Protein AF-X8DJY2-F1 (afdb_monomer)

Organism: NCBI:txid1299334

Nearest PDB structures (foldseek):
  5isw-assembly1_A  TM=7.739E-01  e=2.646E-05  Brevibacillus brevis
  9bff-assembly1_A  TM=7.998E-01  e=5.364E-05  Brevibacillus parabrevis
  5ja2-assembly1_A  TM=6.682E-01  e=1.633E-02  Escherichia coli K-12

Solvent-accessible surface area (backbone atoms only — not comparable to full-atom values): 13290 Å² total; per-residue (Å²): 106,76,49,75,46,78,41,77,92,79,72,42,80,49,77,49,64,43,64,82,68,33,38,80,70,36,50,57,51,53,53,50,52,50,50,52,40,48,53,28,48,77,68,77,40,81,72,79,77,81,84,78,44,58,50,56,70,59,49,54,55,50,50,60,56,51,62,69,34,69,76,55,53,63,47,51,61,60,52,50,58,51,68,68,45,50,72,62,62,82,83,86,47,81,92,62,72,37,82,88,69,58,84,86,88,86,86,80,74,55,76,66,59,47,48,37,47,75,44,59,52,20,60,77,67,78,48,49,52,66,54,56,52,48,50,54,48,50,54,48,43,52,67,72,31,85,72,52,60,85,89,66,99,64,81,62,56,30,50,44,80,42,80,42,72,76,71,96,65,70,61,90,76,94,52,82,66,82,38,80,53,53,43,64,70,50,74,45,80,42,74,45,67,62,79,81,80,76,75,77,79,81,70,80,85,82,91,87,132

Structure (mmCIF, N/CA/C/O backbone):
data_AF-X8DJY2-F1
#
_entry.id   AF-X8DJY2-F1
#
loop_
_atom_site.group_PDB
_atom_site.id
_atom_site.type_symbol
_atom_site.label_atom_id
_atom_site.label_alt_id
_atom_site.label_comp_id
_atom_site.label_asym_id
_atom_site.label_entity_id
_atom_site.label_seq_id
_atom_site.pdbx_PDB_ins_code
_atom_site.Cartn_x
_atom_site.Cartn_y
_atom_site.Cartn_z
_atom_site.occupancy
_atom_site.B_iso_or_equiv
_atom_site.auth_seq_id
_atom_site.auth_comp_id
_atom_site.auth_asym_id
_atom_site.auth_atom_id
_atom_site.pdbx_PDB_model_num
ATOM 1 N N . MET A 1 1 ? 3.997 -0.436 16.451 1.00 80.31 1 MET A N 1
ATOM 2 C CA . MET A 1 1 ? 3.577 0.508 17.507 1.00 80.31 1 MET A CA 1
ATOM 3 C C . MET A 1 1 ? 2.242 1.109 17.100 1.00 80.31 1 MET A C 1
ATOM 5 O O . MET A 1 1 ? 2.137 1.575 15.968 1.00 80.31 1 MET A O 1
ATOM 9 N N . VAL A 1 2 ? 1.239 1.005 17.971 1.00 91.94 2 VAL A N 1
ATOM 10 C CA . VAL A 1 2 ? -0.101 1.593 17.815 1.00 91.94 2 VAL A CA 1
ATOM 11 C C . VAL A 1 2 ? -0.279 2.573 18.968 1.00 91.94 2 VAL A C 1
ATOM 13 O O . VAL A 1 2 ? 0.058 2.232 20.099 1.00 91.94 2 VAL A O 1
ATOM 16 N N . SER A 1 3 ? -0.766 3.774 18.688 1.00 94.69 3 SER A N 1
ATOM 17 C CA . SER A 1 3 ? -1.098 4.784 19.691 1.00 94.69 3 SER A CA 1
ATOM 18 C C . SER A 1 3 ? -2.415 5.447 19.318 1.00 94.69 3 SER A C 1
ATOM 20 O O . SER A 1 3 ? -2.677 5.664 18.135 1.00 94.69 3 SER A O 1
ATOM 22 N N . ALA A 1 4 ? -3.237 5.756 20.316 1.00 94.69 4 ALA A N 1
ATOM 23 C CA . ALA A 1 4 ? -4.515 6.424 20.138 1.00 94.69 4 ALA A CA 1
ATOM 24 C C . ALA A 1 4 ? -4.621 7.608 21.102 1.00 94.69 4 ALA A C 1
ATOM 26 O O . ALA A 1 4 ? -4.264 7.493 22.274 1.00 94.69 4 ALA A O 1
ATOM 27 N N . LEU A 1 5 ? -5.133 8.732 20.608 1.00 96.44 5 LEU A N 1
ATOM 28 C CA . LEU A 1 5 ? -5.388 9.940 21.382 1.00 96.44 5 LEU A CA 1
ATOM 29 C C . LEU A 1 5 ? -6.827 10.392 21.137 1.00 96.44 5 LEU A C 1
ATOM 31 O O . LEU A 1 5 ? -7.213 10.665 20.001 1.00 96.44 5 LEU A O 1
ATOM 35 N N . TRP A 1 6 ? -7.611 10.494 22.208 1.00 96.12 6 TRP A N 1
ATOM 36 C CA . TRP A 1 6 ? -8.928 11.120 22.166 1.00 96.12 6 TRP A CA 1
ATOM 37 C C . TRP A 1 6 ? -8.818 12.590 22.561 1.00 96.12 6 TRP A C 1
ATOM 39 O O . TRP A 1 6 ? -8.422 12.916 23.680 1.00 96.12 6 TRP A O 1
ATOM 49 N N . VAL A 1 7 ? -9.197 13.476 21.647 1.00 96.94 7 VAL A N 1
ATOM 50 C CA . VAL A 1 7 ? -9.257 14.918 21.874 1.00 96.94 7 VAL A CA 1
ATOM 51 C C . VAL A 1 7 ? -10.704 15.281 22.199 1.00 96.94 7 VAL A C 1
ATOM 53 O O . VAL A 1 7 ? -11.549 15.412 21.314 1.00 96.94 7 VAL A O 1
ATOM 56 N N . SER A 1 8 ? -11.011 15.415 23.490 1.00 95.56 8 SER A N 1
ATOM 57 C CA . SER A 1 8 ? -12.383 15.599 23.986 1.00 95.56 8 SER A CA 1
ATOM 58 C C . SER A 1 8 ? -13.029 16.918 23.552 1.00 95.56 8 SER A C 1
ATOM 60 O O . SER A 1 8 ? -14.232 16.942 23.296 1.00 95.56 8 SER A O 1
ATOM 62 N N . SER A 1 9 ? -12.245 17.990 23.421 1.00 97.19 9 SER A N 1
ATOM 63 C CA . SER A 1 9 ? -12.723 19.319 23.014 1.00 97.19 9 SER A CA 1
ATOM 64 C C . SER A 1 9 ? -13.274 19.342 21.587 1.00 97.19 9 SER A C 1
ATOM 66 O O . SER A 1 9 ? -14.283 19.993 21.332 1.00 97.19 9 SER A O 1
ATOM 68 N N . THR A 1 10 ? -12.650 18.601 20.667 1.00 96.62 10 THR A N 1
ATOM 69 C CA . THR A 1 10 ? -13.066 18.502 19.257 1.00 96.62 10 THR A CA 1
ATOM 70 C C . THR A 1 10 ? -13.813 17.210 18.939 1.00 96.62 10 THR A C 1
ATOM 72 O O . THR A 1 10 ? -14.307 17.051 17.825 1.00 96.62 10 THR A O 1
ATOM 75 N N . ARG A 1 11 ? -13.920 16.289 19.907 1.00 94.81 11 ARG A N 1
ATOM 76 C CA . ARG A 1 11 ? -14.472 14.935 19.735 1.00 94.81 11 ARG A CA 1
ATOM 77 C C . ARG A 1 11 ? -13.784 14.164 18.606 1.00 94.81 11 ARG A C 1
ATOM 79 O O . ARG A 1 11 ? -14.438 13.489 17.812 1.00 94.81 11 ARG A O 1
ATOM 86 N N . GLN A 1 12 ? -12.462 14.284 18.527 1.00 96.00 12 GLN A N 1
ATOM 87 C CA . GLN A 1 12 ? -11.653 13.637 17.498 1.00 96.00 12 GLN A CA 1
ATOM 88 C C . GLN A 1 12 ? -10.824 12.499 18.086 1.00 96.00 12 GLN A C 1
ATOM 90 O O . GLN A 1 12 ? -10.189 12.645 19.129 1.00 96.00 12 GLN A O 1
ATOM 95 N N . LEU A 1 13 ? -10.798 11.374 17.373 1.00 93.88 13 LEU A N 1
ATOM 96 C CA . LEU A 1 13 ? -9.889 10.267 17.636 1.00 93.88 13 LEU A CA 1
ATOM 97 C C . LEU A 1 13 ? -8.719 10.341 16.655 1.00 93.88 13 LEU A C 1
ATOM 99 O O . LEU A 1 13 ? -8.916 10.253 15.445 1.00 93.88 13 LEU A O 1
ATOM 103 N N . VAL A 1 14 ? -7.504 10.457 17.183 1.00 95.56 14 VAL A N 1
ATOM 104 C CA . VAL A 1 14 ? -6.267 10.329 16.411 1.00 95.56 14 VAL A CA 1
ATOM 105 C C . VAL A 1 14 ? -5.712 8.930 16.639 1.00 95.56 14 VAL A C 1
ATOM 107 O O . VAL A 1 14 ? -5.437 8.554 17.776 1.00 95.56 14 VAL A O 1
ATOM 110 N N . LEU A 1 15 ? -5.543 8.163 15.562 1.00 94.81 15 LEU A N 1
ATOM 111 C CA . LEU A 1 15 ? -4.957 6.825 15.595 1.00 94.81 15 LEU A CA 1
ATOM 112 C C . LEU A 1 15 ? -3.664 6.811 14.780 1.00 94.81 15 LEU A C 1
ATOM 114 O O . LEU A 1 15 ? -3.675 7.063 13.577 1.00 94.81 15 LEU A O 1
ATOM 118 N N . THR A 1 16 ? -2.559 6.466 15.432 1.00 95.25 16 THR A N 1
ATOM 119 C CA . THR A 1 16 ? -1.239 6.368 14.809 1.00 95.25 16 THR A CA 1
ATOM 120 C C . THR A 1 16 ? -0.777 4.923 14.839 1.00 95.25 16 THR A C 1
ATOM 122 O O . THR A 1 16 ? -0.597 4.335 15.906 1.00 95.25 16 THR A O 1
ATOM 125 N N . ILE A 1 17 ? -0.545 4.348 13.660 1.00 94.19 17 ILE A N 1
ATOM 126 C CA . ILE A 1 17 ? -0.028 2.988 13.507 1.00 94.19 17 ILE A CA 1
ATOM 127 C C . ILE A 1 17 ? 1.209 3.038 12.620 1.00 94.19 17 ILE A C 1
ATOM 129 O O . ILE A 1 17 ? 1.179 3.596 11.525 1.00 94.19 17 ILE A O 1
ATOM 133 N N . HIS A 1 18 ? 2.305 2.438 13.083 1.00 92.56 18 HIS A N 1
ATOM 134 C CA . HIS A 1 18 ? 3.526 2.336 12.286 1.00 92.56 18 HIS A CA 1
ATOM 135 C C . HIS A 1 18 ? 3.253 1.586 10.971 1.00 92.56 18 HIS A C 1
ATOM 137 O O . HIS A 1 18 ? 2.693 0.490 11.001 1.00 92.56 18 HIS A O 1
ATOM 143 N N . HIS A 1 19 ? 3.732 2.101 9.831 1.00 89.56 19 HIS A N 1
ATOM 144 C CA . HIS A 1 19 ? 3.449 1.555 8.487 1.00 89.56 19 HIS A CA 1
ATOM 145 C C . HIS A 1 19 ? 3.946 0.101 8.269 1.00 89.56 19 HIS A C 1
ATOM 147 O O . HIS A 1 19 ? 3.559 -0.559 7.313 1.00 89.56 19 HIS A O 1
ATOM 153 N N . LEU A 1 20 ? 4.742 -0.449 9.193 1.00 89.19 20 LEU A N 1
ATOM 154 C CA . LEU A 1 20 ? 5.138 -1.867 9.182 1.00 89.19 20 LEU A CA 1
ATOM 155 C C . LEU A 1 20 ? 3.979 -2.800 9.564 1.00 89.19 20 LEU A C 1
ATOM 157 O O . LEU A 1 20 ? 4.035 -3.990 9.283 1.00 89.19 20 LEU A O 1
ATOM 161 N N . ALA A 1 21 ? 2.952 -2.268 10.226 1.00 88.19 21 ALA A N 1
ATOM 162 C CA . ALA A 1 21 ? 1.802 -3.017 10.718 1.00 88.19 21 ALA A CA 1
ATOM 163 C C . ALA A 1 21 ? 0.488 -2.635 10.016 1.00 88.19 21 ALA A C 1
ATOM 165 O O . ALA A 1 21 ? -0.551 -3.198 10.347 1.00 88.19 21 ALA A O 1
ATOM 166 N N . VAL A 1 22 ? 0.503 -1.668 9.089 1.00 89.38 22 VAL A N 1
ATOM 167 C CA . VAL A 1 22 ? -0.704 -1.153 8.427 1.00 89.38 22 VAL A CA 1
ATOM 168 C C . VAL A 1 22 ? -0.399 -0.705 6.999 1.00 89.38 22 VAL A C 1
ATOM 170 O O . VAL A 1 22 ? 0.699 -0.245 6.701 1.00 89.38 22 VAL A O 1
ATOM 173 N N . ASP A 1 23 ? -1.385 -0.803 6.116 1.00 88.12 23 ASP A N 1
ATOM 174 C CA . ASP A 1 23 ? -1.387 -0.224 4.772 1.00 88.12 23 ASP A CA 1
ATOM 175 C C . ASP A 1 23 ? -2.776 0.352 4.432 1.00 88.12 23 ASP A C 1
ATOM 177 O O . ASP A 1 23 ? -3.695 0.325 5.252 1.00 88.12 23 ASP A O 1
ATOM 181 N N . GLY A 1 24 ? -2.947 0.877 3.215 1.00 85.06 24 GLY A N 1
ATOM 182 C CA . GLY A 1 24 ? -4.219 1.468 2.785 1.00 85.06 24 GLY A CA 1
ATOM 183 C C . GLY A 1 24 ? -5.413 0.503 2.825 1.00 85.06 24 GLY A C 1
ATOM 184 O O . GLY A 1 24 ? -6.526 0.922 3.129 1.00 85.06 24 GLY A O 1
ATOM 185 N N . VAL A 1 25 ? -5.203 -0.795 2.578 1.00 86.12 25 VAL A N 1
ATOM 186 C CA . VAL A 1 25 ? -6.281 -1.798 2.655 1.00 86.12 25 VAL A CA 1
ATOM 187 C C . VAL A 1 25 ? -6.622 -2.107 4.111 1.00 86.12 25 VAL A C 1
ATOM 189 O O . VAL A 1 25 ? -7.798 -2.245 4.451 1.00 86.12 25 VAL A O 1
ATOM 192 N N . SER A 1 26 ? -5.606 -2.162 4.972 1.00 88.50 26 SER A N 1
ATOM 193 C CA . SER A 1 26 ? -5.745 -2.370 6.414 1.00 88.50 26 SER A CA 1
ATOM 194 C C . SER A 1 26 ? -6.578 -1.265 7.056 1.00 88.50 26 SER A C 1
ATOM 196 O O . SER A 1 26 ? -7.438 -1.563 7.875 1.00 88.50 26 SER A O 1
ATOM 198 N N . TRP A 1 27 ? -6.392 -0.004 6.646 1.00 92.44 27 TRP A N 1
ATOM 199 C CA . TRP A 1 27 ? -7.185 1.121 7.153 1.00 92.44 27 TRP A CA 1
ATOM 200 C C . TRP A 1 27 ? -8.683 0.959 6.908 1.00 92.44 27 TRP A C 1
ATOM 202 O O . TRP A 1 27 ? -9.471 1.224 7.811 1.00 92.44 27 TRP A O 1
ATOM 212 N N . ARG A 1 28 ? -9.090 0.466 5.730 1.00 90.31 28 ARG A N 1
ATOM 213 C CA . ARG A 1 28 ? -10.509 0.204 5.447 1.00 90.31 28 ARG A CA 1
ATOM 214 C C . ARG A 1 28 ? -11.093 -0.823 6.422 1.00 90.31 28 ARG A C 1
ATOM 216 O O . ARG A 1 28 ? -12.186 -0.606 6.925 1.00 90.31 28 ARG A O 1
ATOM 223 N N . ILE A 1 29 ? -10.354 -1.900 6.697 1.00 90.00 29 ILE A N 1
ATOM 224 C CA . ILE A 1 29 ? -10.772 -2.957 7.634 1.00 90.00 29 ILE A CA 1
ATOM 225 C C . ILE A 1 29 ? -10.829 -2.410 9.065 1.00 90.00 29 ILE A C 1
ATOM 227 O O . ILE A 1 29 ? -11.827 -2.589 9.745 1.00 90.00 29 ILE A O 1
ATOM 231 N N . LEU A 1 30 ? -9.797 -1.684 9.506 1.00 91.56 30 LEU A N 1
ATOM 232 C CA . LEU A 1 30 ? -9.740 -1.109 10.854 1.00 91.56 30 LEU A CA 1
ATOM 233 C C . LEU A 1 30 ? -10.888 -0.131 11.121 1.00 91.56 30 LEU A C 1
ATOM 235 O O . LEU A 1 30 ? -11.459 -0.142 12.208 1.00 91.56 30 LEU A O 1
ATOM 239 N N . LEU A 1 31 ? -11.228 0.712 10.144 1.00 92.94 31 LEU A N 1
ATOM 240 C CA . LEU A 1 31 ? -12.345 1.649 10.262 1.00 92.94 31 LEU A CA 1
ATOM 241 C C . LEU A 1 31 ? -13.698 0.925 10.277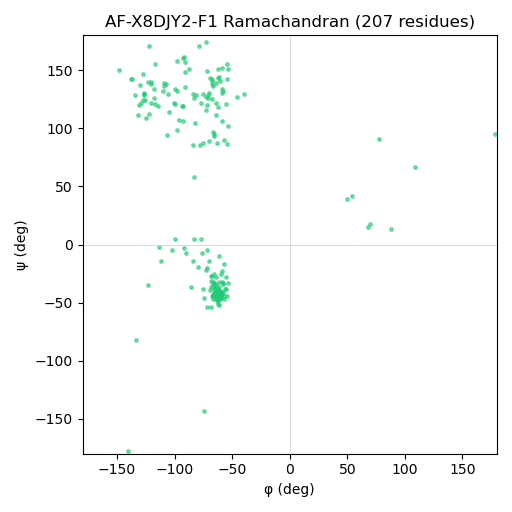 1.00 92.94 31 LEU A C 1
ATOM 243 O O . LEU A 1 31 ? -14.588 1.313 11.029 1.00 92.94 31 LEU A O 1
ATOM 247 N N . GLU A 1 32 ? -13.852 -0.127 9.472 1.00 93.31 32 GLU A N 1
ATOM 248 C CA . GLU A 1 32 ? -15.042 -0.983 9.466 1.00 93.31 32 GLU A CA 1
ATOM 249 C C . GLU A 1 32 ? -15.232 -1.679 10.825 1.00 93.31 32 GLU A C 1
ATOM 251 O O . GLU A 1 32 ? -16.283 -1.528 11.449 1.00 93.31 32 GLU A O 1
ATOM 256 N N . ASP A 1 33 ? -14.187 -2.328 11.343 1.00 94.06 33 ASP A N 1
ATOM 257 C CA . ASP A 1 33 ? -14.203 -3.016 12.638 1.00 94.06 33 ASP A CA 1
ATOM 258 C C . ASP A 1 33 ? -14.439 -2.046 13.806 1.00 94.06 33 ASP A C 1
ATOM 260 O O . ASP A 1 33 ? -15.208 -2.349 14.721 1.00 94.06 33 ASP A O 1
ATOM 264 N N . LEU A 1 34 ? -13.834 -0.851 13.769 1.00 93.75 34 LEU A N 1
ATOM 265 C CA . LEU A 1 34 ? -14.057 0.183 14.783 1.00 93.75 34 LEU A CA 1
ATOM 266 C C . LEU A 1 34 ? -15.521 0.634 14.810 1.00 93.75 34 LEU A C 1
ATOM 268 O O . LEU A 1 34 ? -16.096 0.781 15.888 1.00 93.75 34 LEU A O 1
ATOM 272 N N . ASN A 1 35 ? -16.138 0.823 13.642 1.00 94.50 35 ASN A N 1
ATOM 273 C CA . ASN A 1 35 ? -17.547 1.198 13.547 1.00 94.50 35 ASN A CA 1
ATOM 274 C C . ASN A 1 35 ? -18.472 0.088 14.067 1.00 94.50 35 ASN A C 1
ATOM 276 O O . ASN A 1 35 ? -19.422 0.384 14.794 1.00 94.50 35 ASN A O 1
ATOM 280 N N . ILE A 1 36 ? -18.178 -1.178 13.748 1.00 95.38 36 ILE A N 1
ATOM 281 C CA . ILE A 1 36 ? -18.929 -2.339 14.252 1.00 95.38 36 ILE A CA 1
ATOM 282 C C . ILE A 1 36 ? -18.838 -2.408 15.780 1.00 95.38 36 ILE A C 1
ATOM 284 O O . ILE A 1 36 ? -19.868 -2.446 16.459 1.00 95.38 36 ILE A O 1
ATOM 288 N N . ALA A 1 37 ? -17.619 -2.366 16.325 1.00 95.94 37 ALA A N 1
ATOM 289 C CA . ALA A 1 37 ? -17.387 -2.418 17.764 1.00 95.94 37 ALA A CA 1
ATOM 290 C C . ALA A 1 37 ? -18.067 -1.253 18.493 1.00 95.94 37 ALA A C 1
ATOM 292 O O . ALA A 1 37 ? -18.694 -1.448 19.535 1.00 95.94 37 ALA A O 1
ATOM 293 N N . TRP A 1 38 ? -17.993 -0.045 17.930 1.00 94.88 38 TRP A N 1
ATOM 294 C CA . TRP A 1 38 ? -18.625 1.136 18.508 1.00 94.88 38 TRP A CA 1
ATOM 295 C C . TRP A 1 38 ? -20.153 1.030 18.529 1.00 94.88 38 TRP A C 1
ATOM 297 O O . TRP A 1 38 ? -20.777 1.355 19.540 1.00 94.88 38 TRP A O 1
ATOM 307 N N . ALA A 1 39 ? -20.768 0.544 17.447 1.00 96.62 39 ALA A N 1
ATOM 308 C CA . ALA A 1 39 ? -22.213 0.348 17.379 1.00 96.62 39 ALA A CA 1
ATOM 309 C C . ALA A 1 39 ? -22.700 -0.697 18.398 1.00 96.62 39 ALA A C 1
ATOM 311 O O . ALA A 1 39 ? -23.668 -0.444 19.116 1.00 96.62 39 ALA A O 1
ATOM 312 N N . GLN A 1 40 ? -22.000 -1.832 18.511 1.00 97.25 40 GLN A N 1
ATOM 313 C CA . GLN A 1 40 ? -22.304 -2.878 19.496 1.00 97.25 40 GLN A CA 1
ATOM 314 C C . GLN A 1 40 ? -22.170 -2.350 20.927 1.00 97.25 40 GLN A C 1
ATOM 316 O O . GLN A 1 40 ? -23.096 -2.493 21.725 1.00 97.25 40 GLN A O 1
ATOM 321 N N . HIS A 1 41 ? -21.068 -1.654 21.220 1.00 96.44 41 HIS A N 1
ATOM 322 C CA . HIS A 1 41 ? -20.824 -1.063 22.532 1.00 96.44 41 HIS A CA 1
ATOM 323 C C . HIS A 1 41 ? -21.910 -0.049 22.919 1.00 96.44 41 HIS A C 1
ATOM 325 O O . HIS A 1 41 ? -22.461 -0.120 24.016 1.00 96.44 41 HIS A O 1
ATOM 331 N N . ARG A 1 42 ? -22.286 0.856 22.003 1.00 96.69 42 ARG A N 1
ATOM 332 C CA . ARG A 1 42 ? -23.377 1.818 22.238 1.00 96.69 42 ARG A CA 1
ATOM 333 C C . ARG A 1 42 ? -24.742 1.157 22.423 1.00 96.69 42 ARG A C 1
ATOM 335 O O . ARG A 1 42 ? -25.587 1.728 23.103 1.00 96.69 42 ARG A O 1
ATOM 342 N N . GLY A 1 43 ? -24.957 -0.012 21.825 1.00 95.94 43 GLY A N 1
ATOM 343 C CA . GLY A 1 43 ? -26.169 -0.816 21.987 1.00 95.94 43 GLY A CA 1
ATOM 344 C C . GLY A 1 43 ? -26.181 -1.707 23.233 1.00 95.94 43 GLY A C 1
ATOM 345 O O . GLY A 1 43 ? -27.098 -2.515 23.376 1.00 95.94 43 GLY A O 1
ATOM 346 N N . GLY A 1 44 ? -25.167 -1.619 24.105 1.00 96.44 44 GLY A N 1
ATOM 347 C CA . GLY A 1 44 ? -25.037 -2.475 25.289 1.00 96.44 44 GLY A CA 1
ATOM 348 C C . GLY A 1 44 ? -24.759 -3.947 24.965 1.00 96.44 44 GLY A C 1
ATOM 349 O O . GLY A 1 44 ? -24.930 -4.804 25.828 1.00 96.44 44 GLY A O 1
ATOM 350 N N . GLN A 1 45 ? -24.358 -4.250 23.728 1.00 96.50 45 GLN A N 1
ATOM 351 C CA . GLN A 1 45 ? -24.018 -5.598 23.291 1.00 96.50 45 GLN A CA 1
ATOM 352 C C . GLN A 1 45 ? -22.523 -5.867 23.505 1.00 96.50 45 GLN A C 1
ATOM 354 O O . GLN A 1 45 ? -21.706 -4.946 23.390 1.00 96.50 45 GLN A O 1
ATOM 359 N N . PRO A 1 46 ? -22.130 -7.122 23.786 1.00 95.56 46 PRO A N 1
ATOM 360 C CA . PRO A 1 46 ? -20.723 -7.495 23.777 1.00 95.56 46 PRO A CA 1
ATOM 361 C C . PRO A 1 46 ? -20.123 -7.270 22.382 1.00 95.56 46 PRO A C 1
ATOM 363 O O . PRO A 1 46 ? -20.766 -7.540 21.366 1.00 95.56 46 PRO A O 1
ATOM 366 N N . VAL A 1 47 ? -18.880 -6.783 22.336 1.00 96.75 47 VAL A N 1
ATOM 367 C CA . VAL A 1 47 ? -18.178 -6.558 21.068 1.00 96.75 47 VAL A CA 1
ATOM 368 C C . VAL A 1 47 ? -17.790 -7.902 20.450 1.00 96.75 47 VAL A C 1
ATOM 370 O O . VAL A 1 47 ? -17.029 -8.668 21.040 1.00 96.75 47 VAL A O 1
ATOM 373 N N . ALA A 1 48 ? -18.287 -8.162 19.245 1.00 95.12 48 ALA A N 1
ATOM 374 C CA . ALA A 1 48 ? -17.988 -9.334 18.436 1.00 95.12 48 ALA A CA 1
ATOM 375 C C . ALA A 1 48 ? -17.654 -8.890 17.006 1.00 95.12 48 ALA A C 1
ATOM 377 O O . ALA A 1 48 ? -18.519 -8.405 16.272 1.00 95.12 48 ALA A O 1
ATOM 378 N N . LEU A 1 49 ? -16.386 -9.046 16.622 1.00 92.88 49 LEU A N 1
ATOM 379 C CA . LEU A 1 49 ? -15.882 -8.693 15.295 1.00 92.88 49 LEU A CA 1
ATOM 380 C C . LEU A 1 49 ? -15.968 -9.883 14.323 1.00 92.88 49 LEU A C 1
ATOM 382 O O . LEU A 1 49 ? -15.984 -11.036 14.770 1.00 92.88 49 LEU A O 1
ATOM 386 N N . PRO A 1 50 ? -15.995 -9.633 12.999 1.00 87.12 50 PRO A N 1
ATOM 387 C CA . PRO A 1 50 ? -15.911 -10.688 11.996 1.00 87.12 50 PRO A CA 1
ATOM 388 C C . PRO A 1 50 ? -14.686 -11.592 12.195 1.00 87.12 50 PRO A C 1
ATOM 390 O O . PRO A 1 50 ? -13.641 -11.166 12.691 1.00 87.12 50 PRO A O 1
ATOM 393 N N . ALA A 1 51 ? -14.806 -12.856 11.783 1.00 81.06 51 ALA A N 1
ATOM 394 C CA . ALA A 1 51 ? -13.719 -13.817 11.910 1.00 81.06 51 ALA A CA 1
ATOM 395 C C . ALA A 1 51 ? -12.458 -13.334 11.175 1.00 81.06 51 ALA A C 1
ATOM 397 O O . ALA A 1 51 ? -12.500 -12.939 10.006 1.00 81.06 51 ALA A O 1
ATOM 398 N N . THR A 1 52 ? -11.316 -13.409 11.860 1.00 77.00 52 THR A N 1
ATOM 399 C CA . THR A 1 52 ? -10.035 -13.017 11.275 1.00 77.00 52 THR A CA 1
ATOM 400 C C . THR A 1 52 ? -9.640 -13.977 10.152 1.00 77.00 52 THR A C 1
ATOM 402 O O . THR A 1 52 ? -9.860 -15.186 10.212 1.00 77.00 52 THR A O 1
ATOM 405 N N . GLY A 1 53 ? -9.069 -13.414 9.084 1.00 80.00 53 GLY A N 1
ATOM 406 C CA . GLY A 1 53 ? -8.551 -14.184 7.957 1.00 80.00 53 GLY A CA 1
ATOM 407 C C . GLY A 1 53 ? -7.226 -14.888 8.274 1.00 80.00 53 GLY A C 1
ATOM 408 O O . GLY A 1 53 ? -6.964 -15.365 9.374 1.00 80.00 53 GLY A O 1
ATOM 409 N N . THR A 1 54 ? -6.337 -14.953 7.285 1.00 84.69 54 THR A N 1
ATOM 410 C CA . THR A 1 54 ? -4.991 -15.508 7.495 1.00 84.69 54 THR A CA 1
ATOM 411 C C . THR A 1 54 ? -4.145 -14.532 8.312 1.00 84.69 54 THR A C 1
ATOM 413 O O . THR A 1 54 ? -4.004 -13.376 7.924 1.00 84.69 54 THR A O 1
ATOM 416 N N . SER A 1 55 ? -3.543 -14.991 9.413 1.00 88.88 55 SER A N 1
ATOM 417 C CA . SER A 1 55 ? -2.626 -14.157 10.201 1.00 88.88 55 SER A CA 1
ATOM 418 C C . SER A 1 55 ? -1.391 -13.739 9.391 1.00 88.88 55 SER A C 1
ATOM 420 O O . SER A 1 55 ? -0.925 -14.487 8.525 1.00 88.88 55 SER A O 1
ATOM 422 N N . PHE A 1 56 ? -0.815 -12.573 9.710 1.00 87.38 56 PHE A N 1
ATOM 423 C CA . PHE A 1 56 ? 0.394 -12.073 9.040 1.00 87.38 56 PHE A CA 1
ATOM 424 C C . PHE A 1 56 ? 1.539 -13.089 9.089 1.00 87.38 56 PHE A C 1
ATOM 426 O O . PHE A 1 56 ? 2.151 -13.382 8.067 1.00 87.38 56 PHE A O 1
ATOM 433 N N . THR A 1 57 ? 1.772 -13.713 10.245 1.00 89.38 57 THR A N 1
ATOM 434 C CA . THR A 1 57 ? 2.815 -14.734 10.424 1.00 89.38 57 THR A CA 1
ATOM 435 C C . THR A 1 57 ? 2.615 -15.938 9.502 1.00 89.38 57 THR A C 1
ATOM 437 O O . THR A 1 57 ? 3.563 -16.411 8.864 1.00 89.38 57 THR A O 1
ATOM 440 N N . ARG A 1 58 ? 1.372 -16.431 9.386 1.00 91.38 58 ARG A N 1
ATOM 441 C CA . ARG A 1 58 ? 1.049 -17.549 8.488 1.00 91.38 58 ARG A CA 1
ATOM 442 C C . ARG A 1 58 ? 1.241 -17.145 7.030 1.00 91.38 58 ARG A C 1
ATOM 444 O O . ARG A 1 58 ? 1.807 -17.920 6.260 1.00 91.38 58 ARG A O 1
ATOM 451 N N . TRP A 1 59 ? 0.807 -15.945 6.661 1.00 92.50 59 TRP A N 1
ATOM 452 C CA . TRP A 1 59 ? 0.992 -15.411 5.316 1.00 92.50 59 TRP A CA 1
ATOM 453 C C . TRP A 1 59 ? 2.472 -15.233 4.956 1.00 92.50 59 TRP A C 1
ATOM 455 O O . TRP A 1 59 ? 2.894 -15.726 3.915 1.00 92.50 59 TRP A O 1
ATOM 465 N N . ALA A 1 60 ? 3.285 -14.645 5.835 1.00 92.81 60 ALA A N 1
ATOM 466 C CA . ALA A 1 60 ? 4.722 -14.468 5.619 1.00 92.81 60 ALA A CA 1
ATOM 467 C C . ALA A 1 60 ? 5.438 -15.819 5.439 1.00 92.81 60 ALA A C 1
ATOM 469 O O . ALA A 1 60 ? 6.272 -15.989 4.547 1.00 92.81 60 ALA A O 1
ATOM 470 N N . SER A 1 61 ? 5.043 -16.824 6.227 1.00 94.88 61 SER A N 1
ATOM 471 C CA . SER A 1 61 ? 5.544 -18.197 6.093 1.00 94.88 61 SER A CA 1
ATOM 472 C C . SER A 1 61 ? 5.178 -18.821 4.739 1.00 94.88 61 SER A C 1
ATOM 474 O O . SER A 1 61 ? 6.000 -19.499 4.119 1.00 94.88 61 SER A O 1
ATOM 476 N N . LEU A 1 62 ? 3.948 -18.596 4.263 1.00 95.06 62 LEU A N 1
ATOM 477 C CA . LEU A 1 62 ? 3.494 -19.048 2.945 1.00 95.06 62 LEU A CA 1
ATOM 47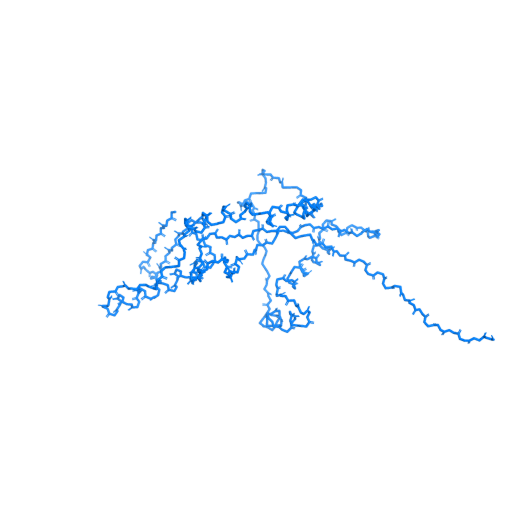8 C C . LEU A 1 62 ? 4.237 -18.330 1.816 1.00 95.06 62 LEU A C 1
ATOM 480 O O . LEU A 1 62 ? 4.672 -18.992 0.876 1.00 95.06 62 LEU A O 1
ATOM 484 N N . LEU A 1 63 ? 4.434 -17.016 1.929 1.00 94.25 63 LEU A N 1
ATOM 485 C CA . LEU A 1 63 ? 5.166 -16.222 0.946 1.00 94.25 63 LEU A CA 1
ATOM 486 C C . LEU A 1 63 ? 6.622 -16.684 0.826 1.00 94.25 63 LEU A C 1
ATOM 488 O O . LEU A 1 63 ? 7.110 -16.871 -0.284 1.00 94.25 63 LEU A O 1
ATOM 492 N N . SER A 1 64 ? 7.292 -16.951 1.952 1.00 95.94 64 SER A N 1
ATOM 493 C CA . SER A 1 64 ? 8.663 -17.483 1.961 1.00 95.94 64 SER A CA 1
ATOM 494 C C . SER A 1 64 ? 8.765 -18.815 1.211 1.00 95.94 64 SER A C 1
ATOM 496 O O . SER A 1 64 ? 9.699 -19.026 0.440 1.00 95.94 64 SER A O 1
ATOM 498 N N . ARG A 1 65 ? 7.784 -19.712 1.385 1.00 96.06 65 ARG A N 1
ATOM 499 C CA . ARG A 1 65 ? 7.720 -20.966 0.616 1.00 96.06 65 ARG A CA 1
ATOM 500 C C . ARG A 1 65 ? 7.439 -20.717 -0.863 1.00 96.06 65 ARG A C 1
ATOM 502 O O . ARG A 1 65 ? 8.093 -21.318 -1.708 1.00 96.06 65 ARG A O 1
ATOM 509 N N . TYR A 1 66 ? 6.492 -19.834 -1.170 1.00 95.38 66 TYR A N 1
ATOM 510 C CA . TYR A 1 66 ? 6.122 -19.488 -2.540 1.00 95.38 66 TYR A CA 1
ATOM 511 C C . TYR A 1 66 ? 7.306 -18.915 -3.330 1.00 95.38 66 TYR A C 1
ATOM 513 O O . TYR A 1 66 ? 7.539 -19.336 -4.458 1.00 95.38 66 TYR A O 1
ATOM 521 N N . ALA A 1 67 ? 8.101 -18.036 -2.715 1.00 94.56 67 ALA A N 1
ATOM 522 C CA . ALA A 1 67 ? 9.269 -17.406 -3.332 1.00 94.56 67 ALA A CA 1
ATOM 523 C C . ALA A 1 67 ? 10.340 -18.405 -3.811 1.00 94.56 67 ALA A C 1
ATOM 525 O O . ALA A 1 67 ? 11.129 -18.078 -4.692 1.00 94.56 67 ALA A O 1
ATOM 526 N N . ARG A 1 68 ? 10.369 -19.622 -3.249 1.00 96.19 68 ARG A N 1
ATOM 527 C CA . ARG A 1 68 ? 11.313 -20.686 -3.628 1.00 96.19 68 ARG A CA 1
ATOM 528 C C . ARG A 1 68 ? 10.788 -21.624 -4.712 1.00 96.19 68 ARG A C 1
ATOM 530 O O . ARG A 1 68 ? 11.503 -22.543 -5.104 1.00 96.19 68 ARG A O 1
ATOM 537 N N . ARG A 1 69 ? 9.547 -21.455 -5.176 1.00 97.44 69 ARG A N 1
ATOM 538 C CA . ARG A 1 69 ? 9.004 -22.340 -6.208 1.00 97.44 69 ARG A CA 1
ATOM 539 C C . ARG A 1 69 ? 9.742 -22.137 -7.543 1.00 97.44 69 ARG A C 1
ATOM 541 O O . ARG A 1 69 ? 10.036 -20.989 -7.886 1.00 97.44 69 ARG A O 1
ATOM 548 N N . PRO A 1 70 ? 9.993 -23.209 -8.319 1.00 96.31 70 PRO A N 1
ATOM 549 C CA . PRO A 1 70 ? 10.739 -23.113 -9.575 1.00 96.31 70 PRO A CA 1
ATOM 550 C C . PRO A 1 70 ? 10.140 -22.124 -10.581 1.00 96.31 70 PRO A C 1
ATOM 552 O O . PRO A 1 70 ? 10.880 -21.390 -11.225 1.00 96.31 70 PRO A O 1
ATOM 555 N N . ASP A 1 71 ? 8.808 -22.051 -10.673 1.00 95.06 71 ASP A N 1
ATOM 556 C CA . ASP A 1 71 ? 8.096 -21.116 -11.549 1.00 95.06 71 ASP A CA 1
ATOM 557 C C . ASP A 1 71 ? 8.329 -19.651 -11.162 1.00 95.06 71 ASP A C 1
ATOM 559 O O . ASP A 1 71 ? 8.462 -18.796 -12.033 1.00 95.06 71 ASP A O 1
ATOM 563 N N . VAL A 1 72 ? 8.444 -19.355 -9.865 1.00 94.94 72 VAL A N 1
ATOM 564 C CA . VAL A 1 72 ? 8.755 -18.006 -9.375 1.00 94.94 72 VAL A CA 1
ATOM 565 C C . VAL A 1 72 ? 10.223 -17.671 -9.614 1.00 94.94 72 VAL A C 1
ATOM 567 O O . VAL A 1 72 ? 10.528 -16.598 -10.133 1.00 94.94 72 VAL A O 1
ATOM 570 N N . VAL A 1 73 ? 11.133 -18.595 -9.298 1.00 96.38 73 VAL A N 1
ATOM 571 C CA . VAL A 1 73 ? 12.578 -18.415 -9.512 1.00 96.38 73 VAL A CA 1
ATOM 572 C C . VAL A 1 73 ? 12.898 -18.217 -10.997 1.00 96.38 73 VAL A C 1
ATOM 574 O O . VAL A 1 73 ? 13.733 -17.379 -11.331 1.00 96.38 73 VAL A O 1
ATOM 577 N N . ALA A 1 74 ? 12.187 -18.901 -11.898 1.00 95.12 74 ALA A N 1
ATOM 578 C CA . ALA A 1 74 ? 12.340 -18.732 -13.342 1.00 95.12 74 ALA A CA 1
ATOM 579 C C . ALA A 1 74 ? 12.052 -17.295 -13.820 1.00 95.12 7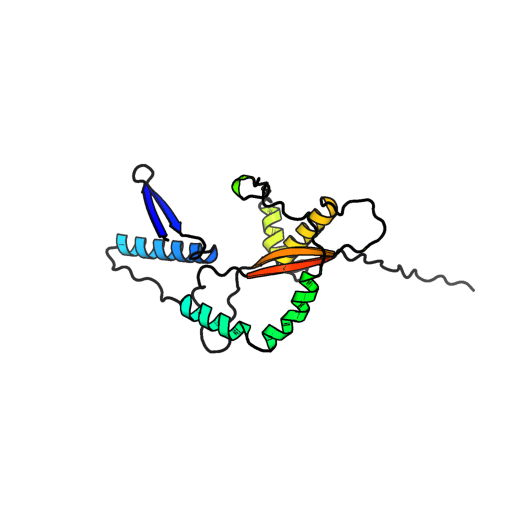4 ALA A C 1
ATOM 581 O O . ALA A 1 74 ? 12.620 -16.857 -14.819 1.00 95.12 74 ALA A O 1
ATOM 582 N N . THR A 1 75 ? 11.240 -16.517 -13.090 1.00 94.69 75 THR A N 1
ATOM 583 C CA . THR A 1 75 ? 10.986 -15.104 -13.432 1.00 94.69 75 THR A CA 1
ATOM 584 C C . THR A 1 75 ? 12.193 -14.192 -13.197 1.00 94.69 75 THR A C 1
ATOM 586 O O . THR A 1 75 ? 12.209 -13.072 -13.707 1.00 94.69 75 THR A O 1
ATOM 589 N N . ALA A 1 76 ? 13.223 -14.645 -12.469 1.00 94.50 76 ALA A N 1
ATOM 590 C CA . ALA A 1 76 ? 14.395 -13.833 -12.140 1.00 94.50 76 ALA A CA 1
ATOM 591 C C . ALA A 1 76 ? 15.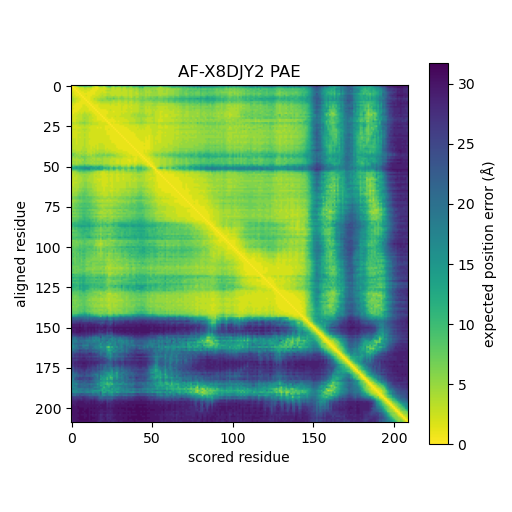126 -13.300 -13.382 1.00 94.50 76 ALA A C 1
ATOM 593 O O . ALA A 1 76 ? 15.647 -12.190 -13.341 1.00 94.50 76 ALA A O 1
ATOM 594 N N . GLU A 1 77 ? 15.140 -14.051 -14.488 1.00 93.12 77 GLU A N 1
ATOM 595 C CA . GLU A 1 77 ? 15.764 -13.590 -15.733 1.00 93.12 77 GLU A CA 1
ATOM 596 C C . GLU A 1 77 ? 15.032 -12.384 -16.331 1.00 93.12 77 GLU A C 1
ATOM 598 O O . GLU A 1 77 ? 15.658 -11.385 -16.673 1.00 93.12 77 GLU A O 1
ATOM 603 N N . VAL A 1 78 ? 13.698 -12.422 -16.355 1.00 92.69 78 VAL A N 1
ATOM 604 C CA . VAL A 1 78 ? 12.882 -11.279 -16.793 1.00 92.69 78 VAL A CA 1
ATOM 605 C C . VAL A 1 78 ? 13.163 -10.060 -15.913 1.00 92.69 78 VAL A C 1
ATOM 607 O O . VAL A 1 78 ? 13.364 -8.957 -16.416 1.00 92.69 78 VAL A O 1
ATOM 610 N N . TRP A 1 79 ? 13.252 -10.252 -14.595 1.00 93.44 79 TRP A N 1
ATOM 611 C CA . TRP A 1 79 ? 13.559 -9.160 -13.671 1.00 93.44 79 TRP A CA 1
ATOM 612 C C . TRP A 1 79 ? 14.974 -8.601 -13.841 1.00 93.44 79 TRP A C 1
ATOM 614 O O . TRP A 1 79 ? 15.147 -7.390 -13.714 1.00 93.44 79 TRP A O 1
ATOM 624 N N . ARG A 1 80 ? 15.970 -9.430 -14.184 1.00 93.88 80 ARG A N 1
ATOM 625 C CA . ARG A 1 80 ? 17.323 -8.958 -14.528 1.00 93.88 80 ARG A CA 1
ATOM 626 C C . ARG A 1 80 ? 17.307 -8.050 -15.753 1.00 93.88 80 ARG A C 1
ATOM 628 O O . ARG A 1 80 ? 17.939 -6.998 -15.730 1.00 93.88 80 ARG A O 1
ATOM 635 N N . GLN A 1 81 ? 16.550 -8.412 -16.786 1.00 92.56 81 GLN A N 1
ATOM 636 C CA . GLN A 1 81 ? 16.415 -7.592 -17.994 1.00 92.56 81 GLN A CA 1
ATOM 637 C C . GLN A 1 81 ? 15.737 -6.249 -17.700 1.00 92.56 81 GLN A C 1
ATOM 639 O O . GLN A 1 81 ? 16.187 -5.207 -18.175 1.00 92.56 81 GLN A O 1
ATOM 644 N N . VAL A 1 82 ? 14.691 -6.252 -16.869 1.00 90.56 82 VAL A N 1
ATOM 645 C CA . VAL A 1 82 ? 14.038 -5.012 -16.422 1.00 90.56 82 VAL A CA 1
ATOM 646 C C . VAL A 1 82 ? 15.007 -4.148 -15.609 1.00 90.56 82 VAL A C 1
ATOM 648 O O . VAL A 1 82 ? 15.116 -2.954 -15.870 1.00 90.56 82 VAL A O 1
ATOM 651 N N . ALA A 1 83 ? 15.757 -4.737 -14.673 1.00 88.94 83 ALA A N 1
ATOM 652 C CA . ALA A 1 83 ? 16.721 -4.018 -13.838 1.00 88.94 83 ALA A CA 1
ATOM 653 C C . ALA A 1 83 ? 17.910 -3.440 -14.628 1.00 88.94 83 ALA A C 1
ATOM 655 O O . ALA A 1 83 ? 18.489 -2.443 -14.207 1.00 88.94 83 ALA A O 1
ATOM 656 N N . ALA A 1 84 ? 18.252 -4.030 -15.776 1.00 90.69 84 ALA A N 1
ATOM 657 C CA . ALA A 1 84 ? 19.280 -3.517 -16.680 1.00 90.69 84 ALA A CA 1
ATOM 658 C C . ALA A 1 84 ? 18.815 -2.309 -17.521 1.00 90.69 84 ALA A C 1
ATOM 660 O O . ALA A 1 84 ? 19.624 -1.710 -18.231 1.00 90.69 84 ALA A O 1
ATOM 661 N N . THR A 1 85 ? 17.528 -1.943 -17.473 1.00 87.75 85 THR A N 1
ATOM 662 C CA . THR A 1 85 ? 17.012 -0.780 -18.207 1.00 87.75 85 THR A CA 1
ATOM 663 C C . THR A 1 85 ? 17.518 0.517 -17.558 1.00 87.75 85 THR A C 1
ATOM 665 O O . THR A 1 85 ? 17.347 0.681 -16.346 1.00 87.75 85 THR A O 1
ATOM 668 N N . PRO A 1 86 ? 18.107 1.453 -18.332 1.00 84.56 86 PRO A N 1
ATOM 669 C CA . PRO A 1 86 ? 18.630 2.706 -17.798 1.00 84.56 86 PRO A CA 1
ATOM 670 C C . PRO A 1 86 ? 17.598 3.502 -16.992 1.00 84.56 86 PRO A C 1
ATOM 672 O O . PRO A 1 86 ? 16.412 3.565 -17.334 1.00 84.56 86 PRO A O 1
ATOM 675 N N . ALA A 1 87 ? 18.065 4.139 -15.918 1.00 82.94 87 ALA A N 1
ATOM 676 C CA . ALA A 1 87 ? 17.233 5.030 -15.123 1.00 82.94 87 ALA A CA 1
ATOM 677 C C . ALA A 1 87 ? 16.840 6.269 -15.942 1.00 82.94 87 ALA A C 1
ATOM 679 O O . ALA A 1 87 ? 17.664 6.868 -16.629 1.00 82.94 87 ALA A O 1
ATOM 680 N N . ALA A 1 88 ? 15.570 6.664 -15.846 1.00 79.38 88 ALA A N 1
ATOM 681 C CA . ALA A 1 88 ? 15.036 7.838 -16.540 1.00 79.38 88 ALA A CA 1
ATOM 682 C C . ALA A 1 88 ? 15.378 9.165 -15.843 1.00 79.38 88 ALA A C 1
ATOM 684 O O . ALA A 1 88 ? 15.262 10.235 -16.437 1.00 79.38 88 ALA A O 1
ATOM 685 N N . LEU A 1 89 ? 15.739 9.083 -14.562 1.00 83.62 89 LEU A N 1
ATOM 686 C CA . LEU A 1 89 ? 16.010 10.212 -13.683 1.00 83.62 89 LEU A CA 1
ATOM 687 C C . LEU A 1 89 ? 17.474 10.178 -13.227 1.00 83.62 89 LEU A C 1
ATOM 689 O O . LEU A 1 89 ? 18.074 9.098 -13.202 1.00 83.62 89 LEU A O 1
ATOM 693 N N . PRO A 1 90 ? 18.045 11.336 -12.848 1.00 85.38 90 PRO A N 1
ATOM 694 C CA . PRO A 1 90 ? 19.367 11.395 -12.238 1.00 85.38 90 PRO A CA 1
ATOM 695 C C . PRO A 1 90 ? 19.480 10.493 -11.006 1.00 85.38 90 PRO A C 1
ATOM 697 O O . PRO A 1 90 ? 18.489 10.188 -10.340 1.00 85.38 90 PRO A O 1
ATOM 700 N N . ALA A 1 91 ? 20.710 10.087 -10.695 1.00 87.88 91 ALA A N 1
ATOM 701 C CA . ALA A 1 91 ? 20.989 9.340 -9.479 1.00 87.88 91 ALA A CA 1
ATOM 702 C C . ALA A 1 91 ? 20.627 10.162 -8.232 1.00 87.88 91 ALA A C 1
ATOM 704 O O . ALA A 1 91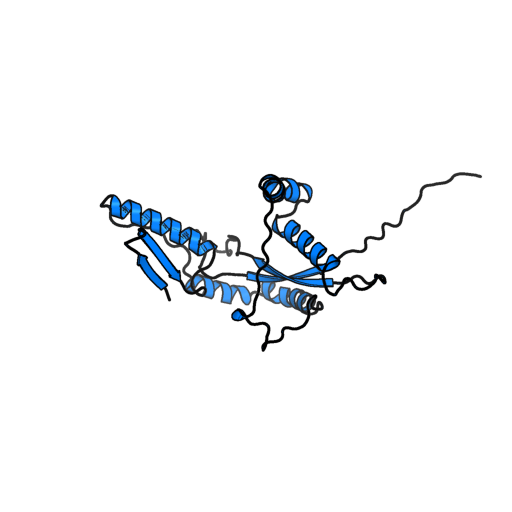 ? 20.820 11.378 -8.196 1.00 87.88 91 ALA A O 1
ATOM 705 N N . VAL A 1 92 ? 20.126 9.464 -7.212 1.00 90.06 92 VAL A N 1
ATOM 706 C CA . VAL A 1 92 ? 19.782 10.044 -5.910 1.00 90.06 92 VAL A CA 1
ATOM 707 C C . VAL A 1 92 ? 21.042 10.571 -5.227 1.00 90.06 92 VAL A C 1
ATOM 709 O O . VAL A 1 92 ? 22.077 9.904 -5.229 1.00 90.06 92 VAL A O 1
ATOM 712 N N . ARG A 1 93 ? 20.922 11.741 -4.603 1.00 92.50 93 ARG A N 1
ATOM 713 C CA . ARG A 1 93 ? 21.924 12.415 -3.773 1.00 92.50 93 ARG A CA 1
ATOM 714 C C . ARG A 1 93 ? 21.524 12.314 -2.299 1.00 92.50 93 ARG A C 1
ATOM 716 O O . ARG A 1 93 ? 20.729 13.135 -1.841 1.00 92.50 93 ARG A O 1
ATOM 723 N N . PRO A 1 94 ? 22.014 11.317 -1.540 1.00 92.06 94 PRO A N 1
ATOM 724 C CA . PRO A 1 94 ? 21.534 11.028 -0.183 1.00 92.06 94 PRO A CA 1
ATOM 725 C C . PRO A 1 94 ? 21.601 12.211 0.793 1.00 92.06 94 PRO A C 1
ATOM 727 O O . PRO A 1 94 ? 20.813 12.287 1.732 1.00 92.06 94 PRO A O 1
ATOM 730 N N . GLU A 1 95 ? 22.530 13.136 0.571 1.00 92.56 95 GLU A N 1
ATOM 731 C CA . GLU A 1 95 ? 22.735 14.344 1.363 1.00 92.56 95 GLU A CA 1
ATOM 732 C C . GLU A 1 95 ? 21.660 15.423 1.155 1.00 92.56 95 GLU A C 1
ATOM 734 O O . GLU A 1 95 ? 21.482 16.276 2.022 1.00 92.56 95 GLU A O 1
ATOM 739 N N . THR A 1 96 ? 20.937 15.399 0.029 1.00 92.62 96 THR A N 1
ATOM 740 C CA . THR A 1 96 ? 19.916 16.410 -0.314 1.00 92.62 96 THR A CA 1
ATOM 741 C C . THR A 1 96 ? 18.537 15.813 -0.577 1.00 92.62 96 THR A C 1
ATOM 743 O O . THR A 1 96 ? 17.537 16.401 -0.170 1.00 92.62 96 THR A O 1
ATOM 746 N N . ASP A 1 97 ? 18.459 14.623 -1.167 1.00 92.06 97 ASP A N 1
ATOM 747 C CA . ASP A 1 97 ? 17.217 13.946 -1.544 1.00 92.06 97 ASP A CA 1
ATOM 748 C C . ASP A 1 97 ? 16.613 13.185 -0.346 1.00 92.06 97 ASP A C 1
ATOM 750 O O . ASP A 1 97 ? 16.422 11.967 -0.357 1.00 92.06 97 ASP A O 1
ATOM 754 N N . THR A 1 98 ? 16.334 13.919 0.732 1.00 93.75 98 THR A N 1
ATOM 755 C CA . THR A 1 98 ? 15.722 13.390 1.958 1.00 93.75 98 THR A CA 1
ATOM 756 C C . THR A 1 98 ? 14.216 13.639 1.980 1.00 93.75 98 THR A C 1
ATOM 758 O O . THR A 1 98 ? 13.715 14.575 1.359 1.00 93.75 98 THR A O 1
ATOM 761 N N . PHE A 1 99 ? 13.473 12.854 2.769 1.00 88.50 99 PHE A N 1
ATOM 762 C CA . PHE A 1 99 ? 12.034 13.086 2.960 1.00 88.50 99 PHE A CA 1
ATOM 763 C C . PHE A 1 99 ? 11.731 14.487 3.517 1.00 88.50 99 PHE A C 1
ATOM 765 O O . PHE A 1 99 ? 10.719 15.080 3.162 1.00 88.50 99 PHE A O 1
ATOM 772 N N . ALA A 1 100 ? 12.614 15.028 4.363 1.00 91.31 100 ALA A N 1
ATOM 773 C CA . ALA A 1 100 ? 12.456 16.362 4.940 1.00 91.31 100 ALA A CA 1
ATOM 774 C C . ALA A 1 100 ? 12.596 17.483 3.895 1.00 91.31 100 ALA A C 1
ATOM 776 O O . ALA A 1 100 ? 11.961 18.523 4.032 1.00 91.31 100 ALA A O 1
ATOM 777 N N . ALA A 1 101 ? 13.410 17.264 2.859 1.00 92.00 101 ALA A N 1
ATOM 778 C CA . ALA A 1 101 ? 13.620 18.211 1.767 1.00 92.00 101 ALA A CA 1
ATOM 779 C C . ALA A 1 101 ? 12.638 18.017 0.595 1.00 92.00 101 ALA A C 1
ATOM 781 O O . ALA A 1 101 ? 12.630 18.814 -0.342 1.00 92.00 101 ALA A O 1
ATOM 782 N N . ALA A 1 102 ? 11.821 16.960 0.621 1.00 91.88 102 ALA A N 1
ATOM 783 C CA . ALA A 1 102 ? 10.909 16.637 -0.465 1.00 91.88 102 ALA A CA 1
ATOM 784 C C . ALA A 1 102 ? 9.756 17.651 -0.565 1.00 91.88 102 ALA A C 1
ATOM 786 O O . ALA A 1 102 ? 9.057 17.929 0.409 1.00 91.88 102 ALA A O 1
ATOM 787 N N . GLY A 1 103 ? 9.528 18.164 -1.776 1.00 91.44 103 GLY A N 1
ATOM 788 C CA . GLY A 1 103 ? 8.337 18.936 -2.126 1.00 91.44 103 GLY A CA 1
ATOM 789 C C . GLY A 1 103 ? 7.224 18.053 -2.693 1.00 91.44 103 GLY A C 1
ATOM 790 O O . GLY A 1 103 ? 7.473 16.947 -3.173 1.00 91.44 103 GLY A O 1
ATOM 791 N N . TYR A 1 104 ? 5.994 18.569 -2.685 1.00 90.06 104 TYR A N 1
ATOM 792 C CA . TYR A 1 104 ? 4.831 17.887 -3.250 1.00 90.06 104 TYR A CA 1
ATOM 793 C C . TYR A 1 104 ? 4.121 18.789 -4.251 1.00 90.06 104 TYR A C 1
ATOM 795 O O . TYR A 1 104 ? 3.788 19.932 -3.944 1.00 90.06 104 TYR A O 1
ATOM 803 N N . LEU A 1 105 ? 3.841 18.242 -5.432 1.00 90.50 105 LEU A N 1
ATOM 804 C CA . LEU A 1 105 ? 2.937 18.832 -6.408 1.00 90.50 105 LEU A CA 1
ATOM 805 C C . LEU A 1 105 ? 1.778 17.862 -6.612 1.00 90.50 105 LEU A C 1
ATOM 807 O O . LEU A 1 105 ? 1.993 16.685 -6.893 1.00 90.50 105 LEU A O 1
ATOM 811 N N . SER A 1 106 ? 0.555 18.351 -6.439 1.00 92.50 106 SER A N 1
ATOM 812 C CA . SER A 1 106 ? -0.663 17.569 -6.644 1.00 92.50 106 SER A CA 1
ATOM 813 C C . SER A 1 106 ? -1.512 18.219 -7.723 1.00 92.50 106 SER A C 1
ATOM 815 O O . SER A 1 106 ? -1.657 19.439 -7.751 1.00 92.50 106 SER A O 1
ATOM 817 N N . ALA A 1 107 ? -2.078 17.389 -8.591 1.00 91.19 107 ALA A N 1
ATOM 818 C CA . ALA A 1 107 ? -3.061 17.781 -9.585 1.00 91.19 107 ALA A CA 1
ATOM 819 C C . ALA A 1 107 ? -4.283 16.873 -9.445 1.00 91.19 107 ALA A C 1
ATOM 821 O O . ALA A 1 107 ? -4.151 15.696 -9.101 1.00 91.19 107 ALA A O 1
ATOM 822 N N . SER A 1 108 ? -5.457 17.430 -9.718 1.00 93.94 108 SER A N 1
ATOM 823 C CA . SER A 1 108 ? -6.733 16.726 -9.623 1.00 93.94 108 SER A CA 1
ATOM 824 C C . SER A 1 108 ? -7.446 16.789 -10.962 1.00 93.94 108 SER A C 1
ATOM 826 O O . SER A 1 108 ? -7.442 17.829 -11.617 1.00 93.94 108 SER A O 1
ATOM 828 N N . LEU A 1 109 ? -8.069 15.677 -11.340 1.00 94.62 109 LEU A N 1
ATOM 829 C CA . LEU A 1 109 ? -9.018 15.631 -12.445 1.00 94.62 109 LEU A CA 1
ATOM 830 C C . LEU A 1 109 ? -10.410 15.978 -11.925 1.00 94.62 109 LEU A C 1
ATOM 832 O O . LEU A 1 109 ? -10.731 15.714 -10.761 1.00 94.62 109 LEU A O 1
ATOM 836 N N . ASP A 1 110 ? -11.242 16.552 -12.786 1.00 96.94 110 ASP A N 1
ATOM 837 C CA . ASP A 1 110 ? -12.638 16.773 -12.441 1.00 96.94 110 ASP A CA 1
ATOM 838 C C . ASP A 1 110 ? -13.435 15.452 -12.428 1.00 96.94 110 ASP A C 1
ATOM 840 O O . ASP A 1 110 ? -12.937 14.362 -12.739 1.00 96.94 110 ASP A O 1
ATOM 844 N N . ALA A 1 111 ? -14.700 15.531 -12.014 1.00 96.31 111 ALA A N 1
ATOM 845 C CA . ALA A 1 111 ? -15.561 14.358 -11.902 1.00 96.31 111 ALA A CA 1
ATOM 846 C C . ALA A 1 111 ? -15.902 13.719 -13.260 1.00 96.31 111 ALA A C 1
ATOM 848 O O . ALA A 1 111 ? -16.206 12.525 -13.304 1.00 96.31 111 ALA A O 1
ATOM 849 N N . HIS A 1 112 ? -15.902 14.494 -14.348 1.00 96.38 112 HIS A N 1
ATOM 850 C CA . HIS A 1 112 ? -16.160 13.979 -15.687 1.00 96.38 112 HIS A CA 1
ATOM 851 C C . HIS A 1 112 ? -14.968 13.145 -16.163 1.00 96.38 112 HIS A C 1
ATOM 853 O O . HIS A 1 112 ? -15.136 11.954 -16.437 1.00 96.38 112 HIS A O 1
ATOM 859 N N . ASP A 1 113 ? -13.768 13.717 -16.124 1.00 94.62 113 ASP A N 1
ATOM 860 C CA . ASP A 1 113 ? -12.526 13.050 -16.517 1.00 94.62 113 ASP A CA 1
ATOM 861 C C . ASP A 1 113 ? -12.234 11.829 -15.640 1.00 94.62 113 ASP A C 1
ATOM 863 O O . ASP A 1 113 ? -11.859 10.762 -16.131 1.00 94.62 113 ASP A O 1
ATOM 867 N N . THR A 1 114 ? -12.484 11.936 -14.332 1.00 95.75 114 THR A N 1
ATOM 868 C CA . THR A 1 114 ? -12.324 10.804 -13.408 1.00 95.75 114 THR A CA 1
ATOM 869 C C . THR A 1 114 ? -13.270 9.654 -13.762 1.00 95.75 114 THR A C 1
ATOM 871 O O . THR A 1 114 ? -12.878 8.489 -13.696 1.00 95.75 114 THR A O 1
ATOM 874 N N . ARG A 1 115 ? -14.511 9.943 -14.176 1.00 94.50 115 ARG A N 1
ATOM 875 C CA . ARG A 1 115 ? -15.472 8.906 -14.585 1.00 94.50 115 ARG A CA 1
ATOM 876 C C . ARG A 1 115 ? -15.026 8.208 -15.867 1.00 94.50 115 ARG A C 1
ATOM 878 O O . ARG A 1 115 ? -15.062 6.979 -15.922 1.00 94.50 115 ARG A O 1
ATOM 885 N N . MET A 1 116 ? -14.561 8.977 -16.850 1.00 94.06 116 MET A N 1
ATOM 886 C CA . MET A 1 116 ? -13.992 8.445 -18.092 1.00 94.06 116 MET A CA 1
ATOM 887 C C . MET A 1 116 ? -12.811 7.512 -17.805 1.00 94.06 116 MET A C 1
ATOM 889 O O . MET A 1 116 ? -12.762 6.388 -18.308 1.00 94.06 116 MET A O 1
ATOM 893 N N . LEU A 1 117 ? -11.896 7.948 -16.935 1.00 93.38 117 LEU A N 1
ATOM 894 C CA . LEU A 1 117 ? -10.707 7.199 -16.536 1.00 93.38 117 LEU A CA 1
ATOM 895 C C . LEU A 1 117 ? -11.035 5.895 -15.788 1.00 93.38 117 LEU A C 1
ATOM 897 O O . LEU A 1 117 ? -10.309 4.910 -15.926 1.00 93.38 117 LEU A O 1
ATOM 901 N N . LEU A 1 118 ? -12.107 5.872 -14.992 1.00 93.88 118 LEU A N 1
ATOM 902 C CA . LEU A 1 118 ? -12.513 4.692 -14.220 1.00 93.88 118 LEU A CA 1
ATOM 903 C C . LEU A 1 118 ? -13.366 3.689 -15.013 1.00 93.88 118 LEU A C 1
ATOM 905 O O . LEU A 1 118 ? -13.532 2.562 -14.545 1.00 93.88 118 LEU A O 1
ATOM 909 N N . GLY A 1 119 ? -13.900 4.069 -16.178 1.00 91.94 119 GLY A N 1
ATOM 910 C CA . GLY A 1 119 ? -14.841 3.245 -16.940 1.00 91.94 119 GLY A CA 1
ATOM 911 C C . GLY A 1 119 ? -14.518 3.158 -18.427 1.00 91.94 119 GLY A C 1
ATOM 912 O O . GLY A 1 119 ? -13.939 2.175 -18.889 1.00 91.94 119 GLY A O 1
ATOM 913 N N . GLU A 1 120 ? -14.934 4.175 -19.177 1.00 90.31 120 GLU A N 1
ATOM 914 C CA . GLU A 1 120 ? -14.991 4.146 -20.644 1.00 90.31 120 GLU A CA 1
ATOM 915 C C . GLU A 1 120 ? -13.613 3.996 -21.299 1.00 90.31 120 GLU A C 1
ATOM 917 O O . GLU A 1 120 ? -13.453 3.211 -22.235 1.00 90.31 120 GLU A O 1
ATOM 922 N N . VAL A 1 121 ? -12.597 4.691 -20.781 1.00 89.56 121 VAL A N 1
ATOM 923 C CA . VAL A 1 121 ? -11.251 4.677 -21.369 1.00 89.56 121 VAL A CA 1
ATOM 924 C C . VAL A 1 121 ? -10.579 3.305 -21.213 1.00 89.56 121 VAL A C 1
ATOM 926 O O . VAL A 1 121 ? -10.188 2.734 -22.231 1.00 89.56 121 VAL A O 1
ATOM 929 N N . PRO A 1 122 ? -10.471 2.705 -20.007 1.00 91.38 122 PRO A N 1
ATOM 930 C CA . PRO A 1 122 ? -9.935 1.349 -19.878 1.00 91.38 122 PRO A CA 1
ATOM 931 C C . PRO A 1 122 ? -10.685 0.317 -20.734 1.00 91.38 122 PRO A C 1
ATOM 933 O O . PRO A 1 122 ? -10.050 -0.545 -21.344 1.00 91.38 122 PRO A O 1
ATOM 936 N N . ALA A 1 123 ? -12.017 0.430 -20.838 1.00 88.94 123 ALA A N 1
ATOM 937 C CA . ALA A 1 123 ? -12.834 -0.473 -21.648 1.00 88.94 123 ALA A CA 1
ATOM 938 C C . ALA A 1 123 ? -12.498 -0.387 -23.146 1.00 88.94 123 ALA A C 1
ATOM 940 O O . ALA A 1 123 ? -12.326 -1.421 -23.789 1.00 88.94 123 ALA A O 1
ATOM 941 N N . ALA A 1 124 ? -12.328 0.824 -23.688 1.00 90.94 124 ALA A N 1
ATOM 942 C CA . ALA A 1 124 ? -11.985 1.032 -25.096 1.00 90.94 124 ALA A CA 1
ATOM 943 C C . ALA A 1 124 ? -10.635 0.397 -25.488 1.00 90.94 124 ALA A C 1
ATOM 945 O O . ALA A 1 124 ? -10.472 -0.085 -26.609 1.00 90.94 124 ALA A O 1
ATOM 946 N N . PHE A 1 125 ? -9.678 0.358 -24.557 1.00 87.06 125 PHE A N 1
ATOM 947 C CA . PHE A 1 125 ? -8.335 -0.189 -24.781 1.00 87.06 125 PHE A CA 1
ATOM 948 C C . PHE A 1 125 ? -8.146 -1.618 -24.258 1.00 87.06 125 PHE A C 1
ATOM 950 O O . PHE A 1 125 ? -7.035 -2.139 -24.329 1.00 87.06 125 PHE A O 1
ATOM 957 N N . HIS A 1 126 ? -9.205 -2.261 -23.747 1.00 89.06 126 HIS A N 1
ATOM 958 C CA . HIS A 1 126 ? -9.127 -3.569 -23.082 1.00 89.06 126 HIS A CA 1
ATOM 959 C C . HIS A 1 126 ? -8.030 -3.613 -22.000 1.00 89.06 126 HIS A C 1
ATOM 961 O O . HIS A 1 126 ? -7.308 -4.600 -21.850 1.00 89.06 126 HIS A O 1
ATOM 967 N N . ALA A 1 127 ? -7.904 -2.514 -21.258 1.00 90.00 127 ALA A N 1
ATOM 968 C CA . ALA A 1 127 ? -6.850 -2.264 -20.287 1.00 90.00 127 ALA A CA 1
ATOM 969 C C . ALA A 1 127 ? -7.436 -1.998 -18.892 1.00 90.00 127 ALA A C 1
ATOM 971 O O . ALA A 1 127 ? -8.645 -1.841 -18.715 1.00 90.00 127 ALA A O 1
ATOM 972 N N . GLY A 1 128 ? -6.584 -1.948 -17.870 1.00 89.44 128 GLY A N 1
ATOM 973 C CA . GLY A 1 128 ? -6.940 -1.451 -16.546 1.00 89.44 128 GLY A CA 1
ATOM 974 C C . GLY A 1 128 ? -6.633 0.040 -16.392 1.00 89.44 128 GLY A C 1
ATOM 975 O O . GLY A 1 128 ? -5.780 0.594 -17.078 1.00 89.44 128 GLY A O 1
ATOM 976 N N . VAL A 1 129 ? -7.257 0.691 -15.404 1.00 91.50 129 VAL A N 1
ATOM 977 C CA . VAL A 1 129 ? -6.966 2.103 -15.066 1.00 91.50 129 VAL A CA 1
ATOM 978 C C . VAL A 1 129 ? -5.475 2.367 -14.804 1.00 91.50 129 VAL A C 1
ATOM 980 O O . VAL A 1 129 ? -4.961 3.428 -15.142 1.00 91.50 129 VAL A O 1
ATOM 983 N N . HIS A 1 130 ? -4.755 1.386 -14.249 1.00 90.25 130 HIS A N 1
ATOM 984 C CA . HIS A 1 130 ? -3.319 1.504 -13.989 1.00 90.25 130 HIS A CA 1
ATOM 985 C C . HIS A 1 130 ? -2.510 1.593 -15.285 1.00 90.25 130 HIS A C 1
ATOM 987 O O . HIS A 1 130 ? -1.542 2.343 -15.330 1.00 90.25 130 HIS A O 1
ATOM 993 N N . ASP A 1 131 ? -2.920 0.884 -16.338 1.00 90.00 1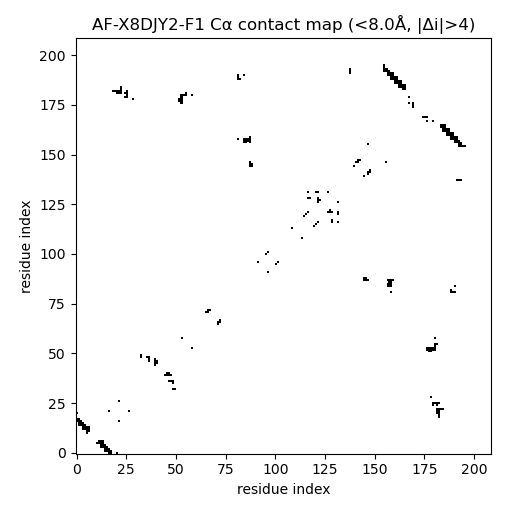31 ASP A N 1
ATOM 994 C CA . ASP A 1 131 ? -2.242 0.926 -17.634 1.00 90.00 131 ASP A CA 1
ATOM 995 C C . ASP A 1 131 ? -2.403 2.312 -18.266 1.00 90.00 131 ASP A C 1
ATOM 997 O O . ASP A 1 131 ? -1.427 2.907 -18.714 1.00 90.00 131 ASP A O 1
ATOM 1001 N N . ILE A 1 132 ? -3.616 2.874 -18.208 1.00 92.44 132 ILE A N 1
ATOM 1002 C CA . ILE A 1 132 ? -3.906 4.228 -18.702 1.00 92.44 132 ILE A CA 1
ATOM 1003 C C . ILE A 1 132 ? -3.069 5.275 -17.954 1.00 92.44 132 ILE A C 1
ATOM 1005 O O . ILE A 1 132 ? -2.437 6.129 -18.576 1.00 92.44 132 ILE A O 1
ATOM 1009 N N . LEU A 1 133 ? -3.005 5.180 -16.623 1.00 93.44 133 LEU A N 1
ATOM 1010 C CA . LEU A 1 133 ? -2.190 6.075 -15.799 1.00 93.44 133 LEU A CA 1
ATOM 1011 C C . LEU A 1 133 ? -0.690 5.930 -16.088 1.00 93.44 133 LEU A C 1
ATOM 1013 O O . LEU A 1 133 ? 0.021 6.933 -16.127 1.00 93.44 133 LEU A O 1
ATOM 1017 N N . LEU A 1 134 ? -0.203 4.710 -16.331 1.00 91.81 134 LEU A N 1
ATOM 1018 C CA . LEU A 1 134 ? 1.198 4.469 -16.685 1.00 91.81 134 LEU A CA 1
ATOM 1019 C C . LEU A 1 134 ? 1.552 5.009 -18.067 1.00 91.81 134 LEU A C 1
ATOM 1021 O O . LEU A 1 134 ? 2.642 5.5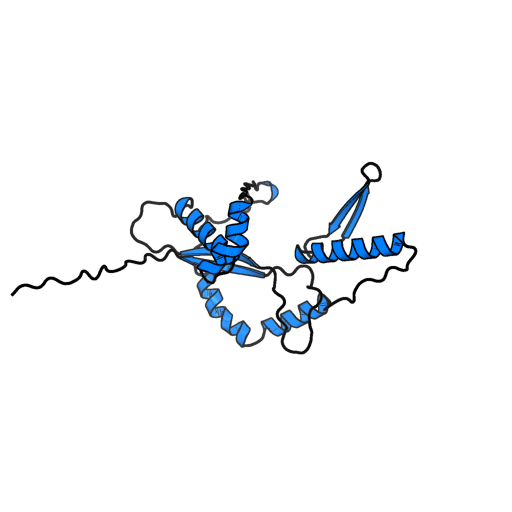49 -18.237 1.00 91.81 134 LEU A O 1
ATOM 1025 N N . ILE A 1 135 ? 0.637 4.917 -19.031 1.00 90.25 135 ILE A N 1
ATOM 1026 C CA . ILE A 1 135 ? 0.800 5.538 -20.348 1.00 90.25 135 ILE A CA 1
ATOM 1027 C C . ILE A 1 135 ? 0.870 7.059 -20.198 1.00 90.25 135 ILE A C 1
ATOM 1029 O O . ILE A 1 135 ? 1.803 7.677 -20.708 1.00 90.25 135 ILE A O 1
ATOM 1033 N N . GLY A 1 136 ? -0.061 7.662 -19.452 1.00 90.88 136 GLY A N 1
ATOM 1034 C CA . GLY A 1 136 ? -0.041 9.099 -19.165 1.00 90.88 136 GLY A CA 1
ATOM 1035 C C . GLY A 1 136 ? 1.265 9.540 -18.496 1.00 90.88 136 GLY A C 1
ATOM 1036 O O . GLY A 1 136 ? 1.885 10.514 -18.922 1.00 90.88 136 GLY A O 1
ATOM 1037 N N . PHE A 1 137 ? 1.740 8.772 -17.512 1.00 89.81 137 PHE A N 1
ATOM 1038 C CA . PHE A 1 137 ? 3.025 9.008 -16.856 1.00 89.81 137 PHE A CA 1
ATOM 1039 C C . PHE A 1 137 ? 4.205 8.900 -17.833 1.00 89.81 137 PHE A C 1
ATOM 1041 O O . PHE A 1 137 ? 5.055 9.788 -17.865 1.00 89.81 137 PHE A O 1
ATOM 1048 N N . ALA A 1 138 ? 4.247 7.860 -18.671 1.00 88.50 138 ALA A N 1
ATOM 1049 C CA . ALA A 1 138 ? 5.294 7.682 -19.676 1.00 88.50 138 ALA A CA 1
ATOM 1050 C C . ALA A 1 138 ? 5.345 8.860 -20.663 1.00 88.50 138 ALA A C 1
ATOM 1052 O O . ALA A 1 138 ? 6.425 9.362 -20.974 1.00 88.50 138 ALA A O 1
ATOM 1053 N N . LEU A 1 139 ? 4.180 9.335 -21.119 1.00 89.75 139 LEU A N 1
ATOM 1054 C CA . LEU A 1 139 ? 4.062 10.495 -22.005 1.00 89.75 139 LEU A CA 1
ATOM 1055 C C . LEU A 1 139 ? 4.507 11.791 -21.322 1.00 89.75 139 LEU A C 1
ATOM 1057 O O . LEU A 1 139 ? 5.153 12.621 -21.962 1.00 89.75 139 LEU A O 1
ATOM 1061 N N . ALA A 1 140 ? 4.191 11.973 -20.040 1.00 89.19 140 ALA A N 1
ATOM 1062 C CA . ALA A 1 140 ? 4.648 13.126 -19.272 1.00 89.19 140 ALA A CA 1
ATOM 1063 C C . ALA A 1 140 ? 6.176 13.116 -19.109 1.00 89.19 140 ALA A C 1
ATOM 1065 O O . ALA A 1 140 ? 6.826 14.120 -19.387 1.00 89.19 140 ALA A O 1
ATOM 1066 N N . VAL A 1 141 ? 6.771 11.972 -18.748 1.00 86.25 141 VAL A N 1
ATOM 1067 C CA . VAL A 1 141 ? 8.233 11.820 -18.631 1.00 86.25 141 VAL A CA 1
ATOM 1068 C C . VAL A 1 141 ? 8.932 12.033 -19.975 1.00 86.25 141 VAL A C 1
ATOM 1070 O O . VAL A 1 141 ? 9.980 12.670 -20.017 1.00 86.25 141 VAL A O 1
ATOM 1073 N N . ALA A 1 142 ? 8.362 11.555 -21.083 1.00 83.75 142 ALA A N 1
ATOM 1074 C CA . ALA A 1 142 ? 8.938 11.767 -22.410 1.00 83.75 142 ALA A CA 1
ATOM 1075 C C . ALA A 1 142 ? 8.917 13.243 -22.847 1.00 83.75 142 ALA A C 1
ATOM 1077 O O . ALA A 1 142 ? 9.811 13.676 -23.569 1.00 83.75 142 ALA A O 1
ATOM 1078 N N . GLN A 1 143 ? 7.904 14.008 -22.428 1.00 83.44 143 GLN A N 1
ATOM 1079 C CA . GLN A 1 143 ? 7.763 15.425 -22.780 1.00 83.44 143 GLN A CA 1
ATOM 1080 C C . GLN A 1 143 ? 8.535 16.364 -21.847 1.00 83.44 143 GLN A C 1
ATOM 1082 O O . GLN A 1 143 ? 9.050 17.380 -22.302 1.00 83.44 143 GLN A O 1
ATOM 1087 N N . LEU A 1 144 ? 8.589 16.043 -20.553 1.00 80.25 144 LEU A N 1
ATOM 1088 C CA . LEU A 1 144 ? 9.084 16.938 -19.499 1.00 80.25 144 LEU A CA 1
ATOM 1089 C C . LEU A 1 144 ? 10.403 16.469 -18.873 1.00 80.25 144 LEU A C 1
ATOM 1091 O O . LEU A 1 144 ? 11.032 17.215 -18.126 1.00 80.25 144 LEU A O 1
ATOM 1095 N N . GLY A 1 145 ? 10.799 15.220 -19.112 1.00 69.75 145 GLY A N 1
ATOM 1096 C CA . GLY A 1 145 ? 11.986 14.630 -18.507 1.00 69.75 145 GLY A CA 1
ATOM 1097 C C . GLY A 1 145 ? 13.292 15.067 -19.182 1.00 69.75 145 GLY A C 1
ATOM 1098 O O . GLY A 1 145 ? 13.283 15.613 -20.286 1.00 69.75 145 GLY A O 1
ATOM 1099 N N . PRO A 1 146 ? 14.449 14.735 -18.579 1.00 62.38 146 PRO A N 1
ATOM 1100 C CA . PRO A 1 146 ? 15.776 15.002 -19.153 1.00 62.38 146 PRO A CA 1
ATOM 1101 C C . PRO A 1 146 ? 15.990 14.378 -20.547 1.00 62.38 146 PRO A C 1
ATOM 1103 O O . PRO A 1 146 ? 16.895 14.764 -21.280 1.00 62.38 146 PRO A O 1
ATOM 1106 N N . LEU A 1 147 ? 15.139 13.413 -20.914 1.00 55.06 147 LEU A N 1
ATOM 1107 C CA . LEU A 1 147 ? 15.082 12.742 -22.213 1.00 55.06 147 LEU A CA 1
ATOM 1108 C C . LEU A 1 147 ? 14.526 13.619 -23.356 1.00 55.06 147 LEU A C 1
ATOM 1110 O O . LEU A 1 147 ? 14.537 13.175 -24.500 1.00 55.06 147 LEU A O 1
ATOM 1114 N N . ALA A 1 148 ? 14.065 14.845 -23.084 1.00 51.75 148 ALA A N 1
ATOM 1115 C CA . ALA A 1 148 ? 13.508 15.768 -24.080 1.00 51.75 148 ALA A CA 1
ATOM 1116 C C . ALA A 1 148 ? 14.558 16.485 -24.971 1.00 51.75 148 ALA A C 1
ATOM 1118 O O . ALA A 1 148 ? 14.197 17.342 -25.780 1.00 51.75 148 ALA A O 1
ATOM 1119 N N . ALA A 1 149 ? 15.851 16.152 -24.850 1.00 46.81 149 ALA A N 1
ATOM 1120 C CA . ALA A 1 149 ? 16.922 16.667 -25.716 1.00 46.81 149 ALA A CA 1
ATOM 1121 C C . ALA A 1 149 ? 16.676 16.322 -27.214 1.00 46.81 149 ALA A C 1
ATOM 1123 O O . ALA A 1 149 ? 15.994 15.337 -27.510 1.00 46.81 149 ALA A O 1
ATOM 1124 N N . PRO A 1 150 ? 17.175 17.126 -28.182 1.00 44.22 150 PRO A N 1
ATOM 1125 C CA . PRO A 1 150 ? 16.642 17.163 -29.545 1.00 44.22 150 PRO A CA 1
ATOM 1126 C C . PRO A 1 150 ? 16.695 15.806 -30.254 1.00 44.22 150 PRO A C 1
ATOM 1128 O O . PRO A 1 150 ? 17.719 15.128 -30.301 1.00 44.22 150 PRO A O 1
ATOM 1131 N N . ARG A 1 151 ? 15.539 15.447 -30.820 1.00 46.56 151 ARG A N 1
ATOM 1132 C CA . ARG A 1 151 ? 15.188 14.162 -31.435 1.00 46.56 151 ARG A CA 1
ATOM 1133 C C . ARG A 1 151 ? 16.145 13.778 -32.572 1.00 46.56 151 ARG A C 1
ATOM 1135 O O . ARG A 1 151 ? 15.855 14.035 -33.738 1.00 46.56 151 ARG A O 1
ATOM 1142 N N . SER A 1 152 ? 17.223 13.069 -32.260 1.00 38.12 152 SER A N 1
ATOM 1143 C CA . SER A 1 152 ? 17.773 12.052 -33.158 1.00 38.12 152 SER A CA 1
ATOM 1144 C C . SER A 1 152 ? 17.122 10.714 -32.801 1.00 38.12 152 SER A C 1
ATOM 1146 O O . SER A 1 152 ? 16.879 10.412 -31.635 1.00 38.12 152 SER A O 1
ATOM 1148 N N . ALA A 1 153 ? 16.706 9.961 -33.819 1.00 40.72 153 ALA A N 1
ATOM 1149 C CA . ALA A 1 153 ? 15.854 8.783 -33.691 1.00 40.72 153 ALA A CA 1
ATOM 1150 C C . ALA A 1 153 ? 16.524 7.661 -32.874 1.00 40.72 153 ALA A C 1
ATOM 1152 O O . ALA A 1 153 ? 17.160 6.774 -33.432 1.00 40.72 153 ALA A O 1
ATOM 1153 N N . SER A 1 154 ? 16.359 7.693 -31.554 1.00 42.47 154 SER A N 1
ATOM 1154 C CA . SER A 1 154 ? 16.706 6.600 -30.655 1.00 42.47 154 SER A CA 1
ATOM 1155 C C . SER A 1 154 ? 15.501 6.271 -29.785 1.00 42.47 154 SER A C 1
ATOM 1157 O O . SER A 1 154 ? 14.919 7.136 -29.128 1.00 42.47 154 SER A O 1
ATOM 1159 N N . THR A 1 155 ? 15.090 5.008 -29.827 1.00 46.12 155 THR A N 1
ATOM 1160 C CA . THR A 1 155 ? 14.025 4.450 -28.995 1.00 46.12 155 THR A CA 1
ATOM 1161 C C . THR A 1 155 ? 14.495 4.457 -27.542 1.00 46.12 155 THR A C 1
ATOM 1163 O O . THR A 1 155 ? 15.220 3.558 -27.122 1.00 46.12 155 THR A O 1
ATOM 1166 N N . SER A 1 156 ? 14.112 5.474 -26.769 1.00 51.41 156 SER A N 1
ATOM 1167 C CA . SER A 1 156 ? 14.469 5.541 -25.351 1.00 51.41 156 SER A CA 1
ATOM 1168 C C . SER A 1 156 ? 13.525 4.674 -24.514 1.00 51.41 156 SER A C 1
ATOM 1170 O O . SER A 1 156 ? 12.299 4.764 -24.636 1.00 51.41 156 SER A O 1
ATOM 1172 N N . ARG A 1 157 ? 14.108 3.804 -23.684 1.00 52.09 157 ARG A N 1
ATOM 1173 C CA . ARG A 1 157 ? 13.415 3.008 -22.665 1.00 52.09 157 ARG A CA 1
ATOM 1174 C C . ARG A 1 157 ? 13.791 3.536 -21.286 1.00 52.09 157 ARG A C 1
ATOM 1176 O O . ARG A 1 157 ? 14.952 3.847 -21.042 1.00 52.09 157 ARG A O 1
ATOM 1183 N N . ALA A 1 158 ? 12.807 3.609 -20.405 1.00 54.56 158 ALA A N 1
ATOM 1184 C CA . ALA A 1 158 ? 12.903 4.197 -19.077 1.00 54.56 158 ALA A CA 1
ATOM 1185 C C . ALA A 1 158 ? 12.191 3.299 -18.065 1.00 54.56 158 ALA A C 1
ATOM 1187 O O . ALA A 1 158 ? 11.135 2.757 -18.367 1.00 54.56 158 ALA A O 1
ATOM 1188 N N . THR A 1 159 ? 12.718 3.155 -16.855 1.00 45.22 159 THR A N 1
ATOM 1189 C CA . THR A 1 159 ? 12.080 2.331 -15.813 1.00 45.22 159 THR A CA 1
ATOM 1190 C C . THR A 1 159 ? 11.298 3.200 -14.832 1.00 45.22 159 THR A C 1
ATOM 1192 O O . THR A 1 159 ? 11.818 4.201 -14.345 1.00 45.22 159 THR A O 1
ATOM 1195 N N . ALA A 1 160 ? 10.070 2.801 -14.499 1.00 51.09 160 ALA A N 1
ATOM 1196 C CA . ALA A 1 160 ? 9.255 3.405 -13.446 1.00 51.09 160 ALA A CA 1
ATOM 1197 C C . ALA A 1 160 ? 8.906 2.361 -12.379 1.00 51.09 160 ALA A C 1
ATOM 1199 O O . ALA A 1 160 ? 8.600 1.215 -12.702 1.00 51.09 160 ALA A O 1
ATOM 1200 N N . ALA A 1 161 ? 8.932 2.735 -11.101 1.00 49.16 161 ALA A N 1
ATOM 1201 C CA . ALA A 1 161 ? 8.465 1.855 -10.034 1.00 49.16 161 ALA A CA 1
ATOM 1202 C C . ALA A 1 161 ? 6.942 1.958 -9.908 1.00 49.16 161 ALA A C 1
ATOM 1204 O O . ALA A 1 161 ? 6.399 3.045 -9.723 1.00 49.16 161 ALA A O 1
ATOM 1205 N N . THR A 1 162 ? 6.252 0.822 -9.968 1.00 43.44 162 THR A N 1
ATOM 1206 C CA . THR A 1 162 ? 4.809 0.750 -9.716 1.00 43.44 162 THR A CA 1
ATOM 1207 C C . THR A 1 162 ? 4.552 0.084 -8.381 1.00 43.44 162 THR A C 1
ATOM 1209 O O . THR A 1 162 ? 5.197 -0.904 -8.025 1.00 43.44 162 THR A O 1
ATOM 1212 N N . ARG A 1 163 ? 3.605 0.633 -7.621 1.00 39.06 163 ARG A N 1
ATOM 1213 C CA . ARG A 1 163 ? 3.158 0.064 -6.354 1.00 39.06 163 ARG A CA 1
ATOM 1214 C C . ARG A 1 163 ? 1.800 -0.573 -6.579 1.00 39.06 163 ARG A C 1
ATOM 1216 O O . ARG A 1 163 ? 0.832 0.131 -6.847 1.00 39.06 163 ARG A O 1
ATOM 1223 N N . THR A 1 164 ? 1.723 -1.891 -6.452 1.00 45.28 164 THR A N 1
ATOM 1224 C CA . THR A 1 164 ? 0.462 -2.618 -6.597 1.00 45.28 164 THR A CA 1
ATOM 1225 C C . THR A 1 164 ? 0.030 -3.151 -5.239 1.00 45.28 164 THR A C 1
ATOM 1227 O O . THR A 1 164 ? 0.810 -3.765 -4.509 1.00 45.28 164 THR A O 1
ATOM 1230 N N . LEU A 1 165 ? -1.235 -2.927 -4.889 1.00 39.88 165 LEU A N 1
ATOM 1231 C CA . LEU A 1 165 ? -1.858 -3.636 -3.777 1.00 39.88 165 LEU A CA 1
ATOM 1232 C C . LEU A 1 165 ? -2.076 -5.092 -4.215 1.00 39.88 165 LEU A C 1
ATOM 1234 O O . LEU A 1 165 ? -2.699 -5.306 -5.260 1.00 39.88 165 LEU A O 1
ATOM 1238 N N . PRO A 1 166 ? -1.596 -6.102 -3.467 1.00 39.38 166 PRO A N 1
ATOM 1239 C CA . PRO A 1 166 ? -1.805 -7.495 -3.839 1.00 39.38 166 PRO A CA 1
ATOM 1240 C C . PRO A 1 166 ? -3.301 -7.752 -3.997 1.00 39.38 166 PRO A C 1
ATOM 1242 O O . PRO A 1 166 ? -4.073 -7.537 -3.062 1.00 39.38 166 PRO A O 1
ATOM 1245 N N . ARG A 1 167 ? -3.727 -8.191 -5.184 1.00 39.62 167 ARG A N 1
ATOM 1246 C CA . ARG A 1 167 ? -5.106 -8.644 -5.380 1.00 39.62 167 ARG A CA 1
ATOM 1247 C C . ARG A 1 167 ? -5.308 -9.990 -4.690 1.00 39.62 167 ARG A C 1
ATOM 1249 O O . ARG A 1 167 ? -4.396 -10.814 -4.639 1.00 39.62 167 ARG A O 1
ATOM 1256 N N . ARG A 1 168 ? -6.542 -10.222 -4.230 1.00 35.09 168 ARG A N 1
ATOM 1257 C CA . ARG A 1 168 ? -7.062 -11.511 -3.751 1.00 35.09 168 ARG A CA 1
ATOM 1258 C C . ARG A 1 168 ? -6.866 -12.590 -4.823 1.00 35.09 168 ARG A C 1
ATOM 1260 O O . ARG A 1 168 ? -7.753 -12.818 -5.637 1.00 35.09 168 ARG A O 1
ATOM 1267 N N . ARG A 1 169 ? -5.708 -13.248 -4.863 1.00 32.22 169 ARG A N 1
ATOM 1268 C CA . ARG A 1 169 ? -5.550 -14.514 -5.582 1.00 32.22 169 ARG A CA 1
ATOM 1269 C C . ARG A 1 169 ? -5.485 -15.646 -4.563 1.00 32.22 169 ARG A C 1
ATOM 1271 O O . ARG A 1 169 ? -4.714 -15.537 -3.608 1.00 32.22 169 ARG A O 1
AT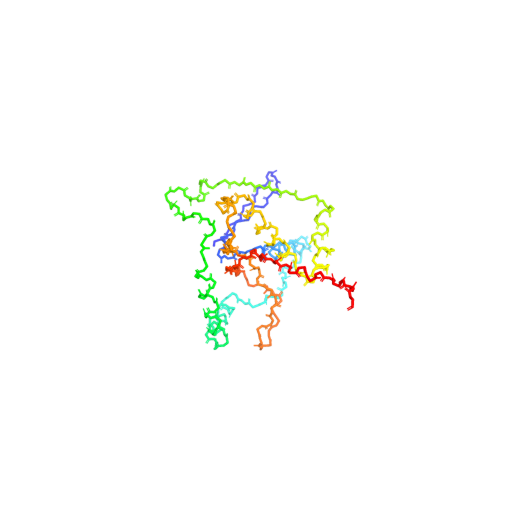OM 1278 N N . PRO A 1 170 ? -6.287 -16.710 -4.734 1.00 29.58 170 PRO A N 1
ATOM 1279 C CA . PRO A 1 170 ? -6.176 -17.885 -3.893 1.00 29.58 170 PRO A CA 1
ATOM 1280 C C . PRO A 1 170 ? -4.783 -18.474 -4.108 1.00 29.58 170 PRO A C 1
ATOM 1282 O O . PRO A 1 170 ? -4.415 -18.859 -5.218 1.00 29.58 170 PRO A O 1
ATOM 1285 N N . VAL A 1 171 ? -3.988 -18.517 -3.042 1.00 38.19 171 VAL A N 1
ATOM 1286 C CA . VAL A 1 171 ? -2.827 -19.401 -3.008 1.00 38.19 171 VAL A CA 1
ATOM 1287 C C . VAL A 1 171 ? -3.423 -20.801 -3.082 1.00 38.19 171 VAL A C 1
ATOM 1289 O O . VAL A 1 171 ? -4.166 -21.198 -2.185 1.00 38.19 171 VAL A O 1
ATOM 1292 N N . ALA A 1 172 ? -3.206 -21.487 -4.206 1.00 35.56 172 ALA A N 1
ATOM 1293 C CA . ALA A 1 172 ? -3.720 -22.828 -4.439 1.00 35.56 172 ALA A CA 1
ATOM 1294 C C . ALA A 1 172 ? -3.453 -23.687 -3.193 1.00 35.56 172 ALA A C 1
ATOM 1296 O O . ALA A 1 172 ? -2.304 -23.747 -2.758 1.00 35.56 172 ALA A O 1
ATOM 1297 N N . HIS A 1 173 ? -4.513 -24.326 -2.679 1.00 34.22 173 HIS A N 1
ATOM 1298 C CA . HIS A 1 173 ? -4.688 -25.032 -1.389 1.00 34.22 173 HIS A CA 1
ATOM 1299 C C . HIS A 1 173 ? -5.596 -24.284 -0.384 1.00 34.22 173 HIS A C 1
ATOM 1301 O O . HIS A 1 173 ? -5.172 -23.852 0.685 1.00 34.22 173 HIS A O 1
ATOM 1307 N N . GLY A 1 174 ? -6.888 -24.185 -0.729 1.00 30.09 174 GLY A N 1
ATOM 1308 C CA . GLY A 1 174 ? -7.993 -24.276 0.242 1.00 30.09 174 GLY A CA 1
ATOM 1309 C C . GLY A 1 174 ? -8.197 -23.148 1.259 1.00 30.09 174 GLY A C 1
ATOM 1310 O O . GLY A 1 174 ? -8.884 -23.372 2.249 1.00 30.09 174 GLY A O 1
ATOM 1311 N N . GLY A 1 175 ? -7.640 -21.952 1.058 1.00 28.67 175 GLY A N 1
ATOM 1312 C CA . GLY A 1 175 ? -7.881 -20.810 1.946 1.00 28.67 175 GLY A CA 1
ATOM 1313 C C . GLY A 1 175 ? -8.394 -19.591 1.191 1.00 28.67 175 GLY A C 1
ATOM 1314 O O . GLY A 1 175 ? -7.628 -18.942 0.479 1.00 28.67 175 GLY A O 1
ATOM 1315 N N . VAL A 1 176 ? -9.670 -19.240 1.368 1.00 31.80 176 VAL A N 1
ATOM 1316 C CA . VAL A 1 176 ? -10.164 -17.917 0.970 1.00 31.80 176 VAL A CA 1
ATOM 1317 C C . VAL A 1 176 ? -9.618 -16.900 1.971 1.00 31.80 176 VAL A C 1
ATOM 1319 O O . VAL A 1 176 ? -9.928 -16.937 3.161 1.00 31.80 176 VAL A O 1
ATOM 1322 N N . VAL A 1 177 ? -8.774 -15.983 1.502 1.00 37.41 177 VAL A N 1
ATOM 1323 C CA . VAL A 1 177 ? -8.283 -14.860 2.308 1.00 37.41 177 VAL A CA 1
ATOM 1324 C C . VAL A 1 177 ? -9.397 -13.809 2.361 1.00 37.41 177 VAL A C 1
ATOM 1326 O O . VAL A 1 177 ? -9.461 -12.911 1.523 1.00 37.41 177 VAL A O 1
ATOM 1329 N N . HIS A 1 178 ? -10.325 -13.958 3.312 1.00 36.06 178 HIS A N 1
ATOM 1330 C CA . HIS A 1 178 ? -11.429 -13.007 3.511 1.00 36.06 178 HIS A CA 1
ATOM 1331 C C . HIS A 1 178 ? -10.942 -11.640 4.031 1.00 36.06 178 HIS A C 1
ATOM 1333 O O . HIS A 1 178 ? -11.529 -10.615 3.684 1.00 36.06 178 HIS A O 1
ATOM 1339 N N . HIS A 1 179 ? -9.806 -11.611 4.738 1.00 42.22 179 HIS A N 1
ATOM 1340 C CA . HIS A 1 179 ? -9.133 -10.397 5.208 1.00 42.22 179 HIS A CA 1
ATOM 1341 C C . HIS A 1 179 ? -7.673 -10.377 4.755 1.00 42.22 179 HIS A C 1
ATOM 1343 O O . HIS A 1 179 ? -6.927 -11.328 4.990 1.00 42.22 179 HIS A O 1
ATOM 1349 N N . GLN A 1 180 ? -7.296 -9.300 4.063 1.00 46.56 180 GLN A N 1
ATOM 1350 C CA . GLN A 1 180 ? -5.944 -9.082 3.564 1.00 46.56 180 GLN A CA 1
ATOM 1351 C C . GLN A 1 180 ? -4.989 -8.825 4.730 1.00 46.56 180 GLN A C 1
ATOM 1353 O O . GLN A 1 180 ? -5.345 -8.203 5.726 1.00 46.56 180 GLN A O 1
ATOM 1358 N N . VAL A 1 181 ? -3.780 -9.348 4.590 1.00 43.84 181 VAL A N 1
ATOM 1359 C CA . VAL A 1 181 ? -2.723 -9.269 5.590 1.00 43.84 181 VAL A CA 1
ATOM 1360 C C . VAL A 1 181 ? -2.133 -7.849 5.585 1.00 43.84 181 VAL A C 1
ATOM 1362 O O . VAL A 1 181 ? -1.802 -7.372 4.498 1.00 43.84 181 VAL A O 1
ATOM 1365 N N . PRO A 1 182 ? -2.001 -7.172 6.742 1.00 40.41 182 PRO A N 1
ATOM 1366 C CA . PRO A 1 182 ? -1.479 -5.809 6.797 1.00 40.41 182 PRO A CA 1
ATOM 1367 C C . PRO A 1 182 ? -0.035 -5.679 6.312 1.00 40.41 182 PRO A C 1
ATOM 1369 O O . PRO A 1 182 ? 0.797 -6.533 6.606 1.00 40.41 182 PRO A O 1
ATOM 1372 N N . GLY A 1 183 ? 0.281 -4.579 5.627 1.00 39.66 183 GLY A N 1
ATOM 1373 C CA . GLY A 1 183 ? 1.652 -4.181 5.292 1.00 39.66 183 GLY A CA 1
ATOM 1374 C C . GLY A 1 183 ? 2.190 -4.756 3.981 1.00 39.66 183 GLY A C 1
ATOM 1375 O O . GLY A 1 183 ? 3.394 -4.686 3.738 1.00 39.66 183 GLY A O 1
ATOM 1376 N N . VAL A 1 184 ? 1.336 -5.320 3.121 1.00 45.41 184 VAL A N 1
ATOM 1377 C CA . VAL A 1 184 ? 1.800 -5.940 1.875 1.00 45.41 184 VAL A CA 1
ATOM 1378 C C . VAL A 1 184 ? 1.687 -4.958 0.726 1.00 45.41 184 VAL A C 1
ATOM 1380 O O . VAL A 1 184 ? 0.615 -4.656 0.205 1.00 45.41 184 VAL A O 1
ATOM 1383 N N . VAL A 1 185 ? 2.851 -4.494 0.309 1.00 44.78 185 VAL A N 1
ATOM 1384 C CA . VAL A 1 185 ? 3.036 -3.598 -0.815 1.00 44.78 185 VAL A CA 1
ATOM 1385 C C . VAL A 1 185 ? 3.972 -4.299 -1.777 1.00 44.78 185 VAL A C 1
ATOM 1387 O O . VAL A 1 185 ? 5.138 -4.500 -1.449 1.00 44.78 185 VAL A O 1
ATOM 1390 N N . ASP A 1 186 ? 3.468 -4.681 -2.947 1.00 43.91 186 ASP A N 1
ATOM 1391 C CA . ASP A 1 186 ? 4.315 -5.244 -3.993 1.00 43.91 186 ASP A CA 1
ATOM 1392 C C . ASP A 1 186 ? 4.769 -4.102 -4.908 1.00 43.91 186 ASP A C 1
ATOM 1394 O O . ASP A 1 186 ? 3.971 -3.511 -5.645 1.00 43.91 186 ASP A O 1
ATOM 1398 N N . GLY A 1 187 ? 6.039 -3.725 -4.776 1.00 44.22 187 GLY A N 1
ATOM 1399 C CA . GLY A 1 187 ? 6.693 -2.752 -5.639 1.00 44.22 187 GLY A CA 1
ATOM 1400 C C . GLY A 1 187 ? 7.384 -3.475 -6.786 1.00 44.22 187 GLY A C 1
ATOM 1401 O O . GLY A 1 187 ? 8.283 -4.277 -6.542 1.00 44.22 187 GLY A O 1
ATOM 1402 N N . ARG A 1 188 ? 6.994 -3.189 -8.030 1.00 48.69 188 ARG A N 1
ATOM 1403 C CA . ARG A 1 188 ? 7.610 -3.795 -9.217 1.00 48.69 188 ARG A CA 1
ATOM 1404 C C . ARG A 1 188 ? 8.081 -2.725 -10.197 1.00 48.69 188 ARG A C 1
ATOM 1406 O O . ARG A 1 188 ? 7.286 -1.840 -10.539 1.00 48.69 188 ARG A O 1
ATOM 1413 N N . PRO A 1 189 ? 9.341 -2.784 -10.662 1.00 48.28 189 PRO A N 1
ATOM 1414 C CA . PRO A 1 189 ? 9.782 -1.929 -11.751 1.00 48.28 189 PRO A CA 1
ATOM 1415 C C . PRO A 1 189 ? 9.061 -2.325 -13.045 1.00 48.28 189 PRO A C 1
ATOM 1417 O O . PRO A 1 189 ? 8.897 -3.505 -13.346 1.00 48.28 189 PRO A O 1
ATOM 1420 N N . VAL A 1 190 ? 8.632 -1.329 -13.810 1.00 54.44 190 VAL A N 1
ATOM 1421 C CA . VAL A 1 190 ? 8.032 -1.475 -15.136 1.00 54.44 190 VAL A CA 1
ATOM 1422 C C . VAL A 1 190 ? 8.904 -0.700 -16.111 1.00 54.44 190 VAL A C 1
ATOM 1424 O O . VAL A 1 190 ? 9.121 0.500 -15.939 1.00 54.44 190 VAL A O 1
ATOM 1427 N N . ALA A 1 191 ? 9.421 -1.390 -17.125 1.00 53.22 191 ALA A N 1
ATOM 1428 C CA . ALA A 1 191 ? 10.110 -0.742 -18.231 1.00 53.22 191 ALA A CA 1
ATOM 1429 C C . ALA A 1 191 ? 9.070 -0.124 -19.178 1.00 53.22 191 ALA A C 1
ATOM 1431 O O . ALA A 1 191 ? 8.206 -0.816 -19.714 1.00 53.22 191 ALA A O 1
ATOM 1432 N N . LEU A 1 192 ? 9.162 1.183 -19.376 1.00 60.81 192 LEU A N 1
ATOM 1433 C CA . LEU A 1 192 ? 8.369 1.984 -20.296 1.00 60.81 192 LEU A CA 1
ATOM 1434 C C . LEU A 1 192 ? 9.185 2.194 -21.575 1.00 60.81 192 LEU A C 1
ATOM 1436 O O . LEU A 1 192 ? 10.359 2.561 -21.521 1.00 60.81 192 LEU A O 1
ATOM 1440 N N . GLY A 1 193 ? 8.577 1.967 -22.735 1.00 46.41 193 GLY A N 1
ATOM 1441 C CA . GLY A 1 193 ? 9.196 2.235 -24.031 1.00 46.41 193 GLY A CA 1
ATOM 1442 C C . GLY A 1 193 ? 8.218 2.949 -24.948 1.00 46.41 193 GLY A C 1
ATOM 1443 O O . GLY A 1 193 ? 7.100 2.477 -25.139 1.00 46.41 193 GLY A O 1
ATOM 1444 N N . ALA A 1 194 ? 8.640 4.066 -25.536 1.00 44.53 194 ALA A N 1
ATOM 1445 C CA . ALA A 1 194 ? 7.888 4.701 -26.610 1.00 44.53 194 ALA A CA 1
ATOM 1446 C C . ALA A 1 194 ? 8.234 3.992 -27.928 1.00 44.53 194 ALA A C 1
ATOM 1448 O O . ALA A 1 194 ? 9.327 4.164 -28.468 1.00 44.53 194 ALA A O 1
ATOM 1449 N N . GLY A 1 195 ? 7.330 3.150 -28.431 1.00 36.22 195 GLY A N 1
ATOM 1450 C CA . GLY A 1 195 ? 7.480 2.551 -29.755 1.00 36.22 195 GLY A CA 1
ATOM 1451 C C . GLY A 1 195 ? 7.439 3.636 -30.832 1.00 36.22 195 GLY A C 1
ATOM 1452 O O . GLY A 1 195 ? 6.460 4.372 -30.931 1.00 36.22 195 GLY A O 1
ATOM 1453 N N . SER A 1 196 ? 8.492 3.750 -31.645 1.00 35.12 196 SER A N 1
ATOM 1454 C CA . SER A 1 196 ? 8.428 4.511 -32.893 1.00 35.12 196 SER A CA 1
ATOM 1455 C C . SER A 1 196 ? 7.849 3.608 -33.979 1.00 35.12 196 SER A C 1
ATOM 1457 O O . SER A 1 196 ? 8.567 2.931 -34.709 1.00 35.12 196 SER A O 1
ATOM 1459 N N . ASP A 1 197 ? 6.523 3.566 -34.062 1.00 31.91 197 ASP A N 1
ATOM 1460 C CA . ASP A 1 197 ? 5.829 2.799 -35.091 1.00 31.91 197 ASP A CA 1
ATOM 1461 C C . ASP A 1 197 ? 5.932 3.555 -36.431 1.00 31.91 197 ASP A C 1
ATOM 1463 O O . ASP A 1 197 ? 5.099 4.399 -36.775 1.00 31.91 197 ASP A O 1
ATOM 1467 N N . ARG A 1 198 ? 7.008 3.316 -37.197 1.00 30.28 198 ARG A N 1
ATOM 1468 C CA . ARG A 1 198 ? 7.036 3.677 -38.623 1.00 30.28 198 ARG A CA 1
ATOM 1469 C C . ARG A 1 198 ? 6.081 2.730 -39.344 1.00 30.28 198 ARG A C 1
ATOM 1471 O O . ARG A 1 198 ? 6.503 1.704 -39.868 1.00 30.28 198 ARG A O 1
ATOM 1478 N N . ARG A 1 199 ? 4.805 3.117 -39.435 1.00 29.05 199 ARG A N 1
ATOM 1479 C CA . ARG A 1 199 ? 3.920 2.647 -40.509 1.00 29.05 199 ARG A CA 1
ATOM 1480 C C . ARG A 1 199 ? 4.606 2.949 -41.838 1.00 29.05 199 ARG A C 1
ATOM 1482 O O . ARG A 1 199 ? 4.599 4.087 -42.308 1.00 29.05 199 ARG A O 1
ATOM 1489 N N . THR A 1 200 ? 5.202 1.934 -42.450 1.00 29.22 200 THR A N 1
ATOM 1490 C CA . THR A 1 200 ? 5.469 1.931 -43.883 1.00 29.22 200 THR A CA 1
ATOM 1491 C C . THR A 1 200 ? 4.124 2.088 -44.576 1.00 29.22 200 THR A C 1
ATOM 1493 O O . THR A 1 200 ? 3.268 1.207 -44.575 1.00 29.22 200 THR A O 1
ATOM 1496 N N . ARG A 1 201 ? 3.903 3.286 -45.113 1.00 27.23 201 ARG A N 1
ATOM 1497 C CA . ARG A 1 201 ? 2.796 3.591 -46.007 1.00 27.23 201 ARG A CA 1
ATOM 1498 C C . ARG A 1 201 ? 3.044 2.773 -47.277 1.00 27.23 201 ARG A C 1
ATOM 1500 O O . ARG A 1 201 ? 3.795 3.203 -48.146 1.00 27.23 201 ARG A O 1
ATOM 1507 N N . ALA A 1 202 ? 2.475 1.573 -47.356 1.00 30.41 202 ALA A N 1
ATOM 1508 C CA . ALA A 1 202 ? 2.284 0.899 -48.630 1.00 30.41 202 ALA A CA 1
ATOM 1509 C C . ALA A 1 202 ? 1.277 1.747 -49.416 1.00 30.41 202 ALA A C 1
ATOM 1511 O O . ALA A 1 202 ? 0.073 1.699 -49.170 1.00 30.41 202 ALA A O 1
ATOM 1512 N N . GLY A 1 203 ? 1.799 2.628 -50.267 1.00 28.12 203 GLY A N 1
ATOM 1513 C CA . GLY A 1 203 ? 1.004 3.316 -51.268 1.00 28.12 203 GLY A CA 1
ATOM 1514 C C . GLY A 1 203 ? 0.524 2.302 -52.298 1.00 28.12 203 GLY A C 1
ATOM 1515 O O . GLY A 1 203 ? 1.332 1.582 -52.881 1.00 28.12 203 GLY A O 1
ATOM 1516 N N . SER A 1 204 ? -0.793 2.264 -52.489 1.00 30.78 204 SER A N 1
ATOM 1517 C CA . SER A 1 204 ? -1.460 1.842 -53.723 1.00 30.78 204 SER A CA 1
ATOM 1518 C C . SER A 1 204 ? -0.678 2.368 -54.933 1.00 30.78 204 SER A C 1
ATOM 1520 O O . SER A 1 204 ? -0.290 3.531 -54.948 1.00 30.78 204 SER A O 1
ATOM 1522 N N . GLY A 1 205 ? -0.336 1.539 -55.913 1.00 27.41 205 GLY A N 1
ATOM 1523 C CA . GLY A 1 205 ? -1.291 1.180 -56.952 1.00 27.41 205 GLY A CA 1
ATOM 1524 C C . GLY A 1 205 ? -1.388 2.332 -57.948 1.00 27.41 205 GLY A C 1
ATOM 1525 O O . GLY A 1 205 ? -2.205 3.223 -57.749 1.00 27.41 205 GLY A O 1
ATOM 1526 N N . ASP A 1 206 ? -0.560 2.295 -58.991 1.00 28.12 206 ASP A N 1
ATOM 1527 C CA . ASP A 1 206 ? -0.806 3.044 -60.220 1.00 28.12 206 ASP A CA 1
ATOM 1528 C C . ASP A 1 206 ? -0.627 2.098 -61.413 1.00 28.12 206 ASP A C 1
ATOM 1530 O O . ASP A 1 206 ? 0.413 1.455 -61.577 1.00 28.12 206 ASP A O 1
ATOM 1534 N N . GLN A 1 207 ? -1.707 1.949 -62.177 1.00 32.44 207 GLN A N 1
ATOM 1535 C CA . GLN A 1 207 ? -1.741 1.281 -63.471 1.00 32.44 207 GLN A CA 1
ATOM 1536 C C . GLN A 1 207 ? -1.320 2.297 -64.533 1.00 32.44 207 GLN A C 1
ATOM 1538 O O . GLN A 1 207 ? -1.942 3.347 -64.608 1.00 32.44 207 GLN A O 1
ATOM 1543 N N . ALA A 1 208 ? -0.370 1.951 -65.407 1.00 31.25 208 ALA A N 1
ATOM 1544 C CA . ALA A 1 208 ? -0.408 2.300 -66.836 1.00 31.25 208 ALA A CA 1
ATOM 1545 C C . ALA A 1 208 ? 0.846 1.790 -67.567 1.00 31.25 208 ALA A C 1
ATOM 1547 O O . ALA A 1 208 ? 1.866 2.477 -67.616 1.00 31.25 208 ALA A O 1
ATOM 1548 N N . ARG A 1 209 ? 0.750 0.608 -68.180 1.00 33.06 209 ARG A N 1
ATOM 1549 C CA . ARG A 1 209 ? 0.831 0.377 -69.638 1.00 33.06 209 ARG A CA 1
ATOM 1550 C C . ARG A 1 209 ? 0.894 -1.113 -69.939 1.00 33.06 209 ARG A C 1
ATOM 1552 O O . ARG A 1 209 ? 1.616 -1.828 -69.214 1.00 33.06 209 ARG A O 1
#

Mean predicted aligned error: 12.85 Å

pLDDT: mean 76.0, std 24.28, range [27.23, 97.44]

Foldseek 3Di:
DWDWDQDPVVRDIDIDDDQQQADPQRVVQVVVLVVQQVVCVVVVHHRDGPDAADELVRVVVVVVVVCPDPVNVVCVVVQVVLVPADAQADDDDVVQPDPVNDDDDDDDDDPVVVVCLCPVVCVVVVHHSVVVVVVVVLVCSCCPTPVVPDDDDDWHKHKDKDKDDDDQDPPPDDGRRPDDGGNDIDIGIDIDIDDPPPPPPPDDDDDDD

Secondary structure (DSSP, 8-state):
-EEEEEETTTTEEEEEE-TTS--HHHHHHHHHHHHHHHHHHHTTPPP-PPPP-S-HHHHHHHHHHHHTSHHHHHTHHHHHHHHTSPBSSPPP-TTT--GGG---------HHHHHHHHTHHHHHTT--HHHHHHHHHHHHHHHHSGGGS---S---EEEEEEEEPPP----TTT---SSPPTT--EEEEEEEE----------------

Radius of gyration: 24.62 Å; Cα contacts (8 Å, |Δi|>4): 173; chains: 1; bounding box: 49×44×95 Å

InterPro domains:
  IPR001242 Condensation domain [PF00668] (12-141)
  IPR023213 Chloramphenicol acetyltransferase-like domain superfamily [G3DSA:3.30.559.10] (1-55)

Sequence (209 aa):
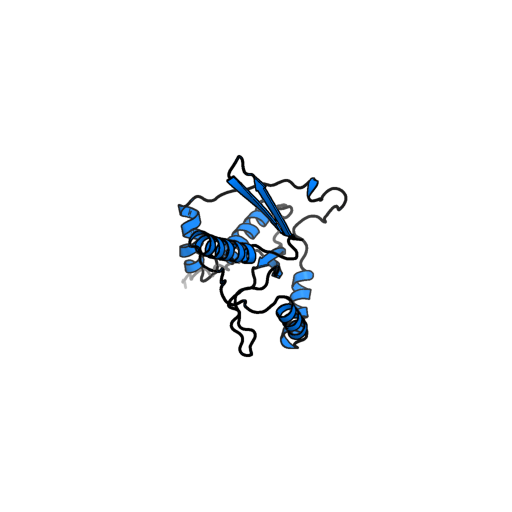MVSALWVSSTRQLVLTIHHLAVDGVSWRILLEDLNIAWAQHRGGQPVALPATGTSFTRWASLLSRYARRPDVVATAEVWRQVAATPAALPAVRPETDTFAAAGYLSASLDAHDTRMLLGEVPAAFHAGVHDILLIGFALAVAQLGPLAAPRSASTSRATAATRTLPRRRPVAHGGVVHHQVPGVVDGRPVALGAGSDRRTRAGSGDQAR